Protein AF-A0AAD8WDL7-F1 (afdb_monomer_lite)

Foldseek 3Di:
DDWDWAWDDCVALVDTDTQTHDVVQLVCQLVLAAHDLSLLQVLSVVLVVQCVVLVVLQEAEDRQVLAEDCLLPPPVNVPCNLVSVLVRCVVNVSHQWYWYFYDFPLATWIWIQRWQVLETEIEWQAPDDCVRVVSVVVSVQVSLCVNVVVDPPHPTDNGYHYYYDPPQHHDDPPGSNRSVSSSVVSFCVSQVSSVVVDCERDGDDRDDEAEDEDAEQERHAEYEEEGAEDEHEYEYEHNADYHEYEYEYASPYDYEYEEYAYNYYEDYEYEDDQDEFDYYYERADDDYFYTYYHHPDDYDGWDDHDVDYTDD

Radius of gyration: 21.24 Å; chains: 1; bounding box: 39×66×58 Å

Organism: Lolium multiflorum (NCBI:txid4521)

Sequence (312 aa):
METIMVRVKEEHYFQEYSVSVDFSELFQLYNLRALDKSIVSCYCLLKMLECKRDEIKDIGFIDPDTMHVKTIEEPLYNRDTPETLLRFLKRQRDKKTILWPYNFQFHFILIVIKMYEGEVEVFDSLTKEPIQYKSCFLMLKSVWKTFIKEDQSHDWKPKLIWRANKKCAKQPPGTNLCGYYVCEYIHRIVSERANNERNREVVSVFVVGDMVMLVTGVTGGVMLVFGDFIGDMVMLVTSVTGGVMVVVGNVVGDMVMLVTSVIGGVMVVFGDIVDDMVMLVNGVTGGVMVLFGDVVGDMVMLVTGMTGCVTS

pLDDT: mean 71.14, std 21.48, range [28.75, 98.56]

InterPro domains:
  IPR003653 Ulp1 protease family, C-terminal catalytic domain [PF02902] (93-196)
  IPR038765 Papain-like cysteine peptidase superfamily [SSF54001] (6-193)

Secondary structure (DSSP, 8-state):
--EEEEEEPHHHHSS-EEEEEEHHHHHHHHTT-PPPHHHHHHHHHHHHHHHHHTT--SEEE--TTTSSHHHHHSHHHHTTHHHHHHHHHHHTTT-SEEEEEEEETTEEEEEEEETTTTEEEEE-SS---TTTTHHHHHHHHHHHHHHHHH--SS---SSPEEEE-SSS--PPTT--THHHHHHHHHHHHHHHHHHHHSSS-------SSEEEEEEE--SS-EEEEE----SEEEEEEE--BS-EEEEE--TTB--B-B-BS-BS--------BSS----B---SBS---------SS--------SSS----

Structure (mmCIF, N/CA/C/O backbone):
data_AF-A0AAD8WDL7-F1
#
_entry.id   AF-A0AAD8WDL7-F1
#
loop_
_atom_site.group_PDB
_atom_site.id
_atom_site.type_symbol
_atom_site.label_atom_id
_atom_site.label_alt_id
_atom_site.label_comp_id
_atom_site.label_asym_id
_atom_site.label_entity_id
_atom_site.label_seq_id
_atom_site.pdbx_PDB_ins_code
_atom_site.Cartn_x
_atom_site.Cartn_y
_atom_site.Cartn_z
_atom_site.occupancy
_atom_site.B_iso_or_equiv
_atom_site.auth_seq_id
_atom_site.auth_comp_id
_atom_site.auth_asym_id
_atom_site.auth_atom_id
_atom_site.pdbx_PDB_model_num
ATOM 1 N N . MET A 1 1 ? -2.458 17.081 -22.306 1.00 53.19 1 MET A N 1
ATOM 2 C CA . MET A 1 1 ? -1.895 15.796 -21.849 1.00 53.19 1 MET A CA 1
ATOM 3 C C . MET A 1 1 ? -3.022 14.793 -21.875 1.00 53.19 1 MET A C 1
ATOM 5 O O . MET A 1 1 ? -4.153 15.190 -21.621 1.00 53.19 1 MET A O 1
ATOM 9 N N . GLU A 1 2 ? -2.726 13.560 -22.258 1.00 65.38 2 GLU A N 1
ATOM 10 C CA . GLU A 1 2 ? -3.696 12.465 -22.289 1.00 65.38 2 GLU A CA 1
ATOM 11 C C . GLU A 1 2 ? -3.617 11.717 -20.955 1.00 65.38 2 GLU A C 1
ATOM 13 O O . GLU A 1 2 ? -2.527 11.556 -20.395 1.00 65.38 2 GLU A O 1
ATOM 18 N N . THR A 1 3 ? -4.774 11.348 -20.405 1.00 61.41 3 THR A N 1
ATOM 19 C CA . THR A 1 3 ? -4.896 10.751 -19.070 1.00 61.41 3 THR A CA 1
ATOM 20 C C . THR A 1 3 ? -5.980 9.672 -19.073 1.00 61.41 3 THR A C 1
ATOM 22 O O . THR A 1 3 ? -6.968 9.770 -19.805 1.00 61.41 3 THR A O 1
ATOM 25 N N . ILE A 1 4 ? -5.801 8.630 -18.261 1.00 60.75 4 ILE A N 1
ATOM 26 C CA . ILE A 1 4 ? -6.836 7.635 -17.961 1.00 60.75 4 ILE A CA 1
ATOM 27 C C . ILE A 1 4 ? -7.490 8.024 -16.634 1.00 60.75 4 ILE A C 1
ATOM 29 O O . ILE A 1 4 ? -6.806 8.208 -15.629 1.00 60.75 4 ILE A O 1
ATOM 33 N N . MET A 1 5 ? -8.820 8.127 -16.616 1.00 64.06 5 MET A N 1
ATOM 34 C CA . MET A 1 5 ? -9.584 8.442 -15.406 1.00 64.06 5 MET A CA 1
ATOM 35 C C . MET A 1 5 ? -10.104 7.158 -14.752 1.00 64.06 5 MET A C 1
ATOM 37 O O . MET A 1 5 ? -11.142 6.622 -15.145 1.00 64.06 5 MET A O 1
ATOM 41 N N . VAL A 1 6 ? -9.403 6.666 -13.730 1.00 63.75 6 VAL A N 1
ATOM 42 C CA . VAL A 1 6 ? -9.792 5.446 -13.005 1.00 63.75 6 VAL A CA 1
ATOM 43 C C . VAL A 1 6 ? -10.826 5.801 -11.936 1.00 63.75 6 VAL A C 1
ATOM 45 O O . VAL A 1 6 ? -10.497 6.396 -10.907 1.00 63.75 6 VAL A O 1
ATOM 48 N N . ARG A 1 7 ? -12.103 5.465 -12.177 1.00 68.94 7 ARG A N 1
ATOM 49 C CA . ARG A 1 7 ? -13.203 5.814 -11.261 1.00 68.94 7 ARG A CA 1
ATOM 50 C C . ARG A 1 7 ? -13.147 5.015 -9.961 1.00 68.94 7 ARG A C 1
ATOM 52 O O . ARG A 1 7 ? -13.255 3.789 -9.954 1.00 68.94 7 ARG A O 1
ATOM 59 N N . VAL A 1 8 ? -13.116 5.739 -8.847 1.00 77.06 8 VAL A N 1
ATOM 60 C CA . VAL A 1 8 ? -13.254 5.190 -7.499 1.00 77.06 8 VAL A CA 1
ATOM 61 C C . VAL A 1 8 ? -14.713 5.275 -7.053 1.00 77.06 8 VAL A C 1
ATOM 63 O O . VAL A 1 8 ? -15.362 6.310 -7.202 1.00 77.06 8 VAL A O 1
ATOM 66 N N . LYS A 1 9 ? -15.219 4.177 -6.486 1.00 75.25 9 LYS A N 1
ATOM 67 C CA . LYS A 1 9 ? -16.561 4.065 -5.900 1.00 75.25 9 LYS A CA 1
ATOM 68 C C . LYS A 1 9 ? -16.511 4.189 -4.373 1.00 75.25 9 LYS A C 1
ATOM 70 O O . LYS A 1 9 ? -15.493 3.850 -3.764 1.00 75.25 9 LYS A O 1
ATOM 75 N N . GLU A 1 10 ? -17.648 4.506 -3.745 1.00 83.75 10 GLU A N 1
ATOM 76 C CA . GLU A 1 10 ? -17.764 4.528 -2.274 1.00 83.75 10 GLU A CA 1
ATOM 77 C C . GLU A 1 10 ? -17.396 3.168 -1.638 1.00 83.75 10 GLU A C 1
ATOM 79 O O . GLU A 1 10 ? -16.814 3.141 -0.557 1.00 83.75 10 GLU A O 1
ATOM 84 N N . GLU A 1 11 ? -17.634 2.039 -2.322 1.00 81.19 11 GLU A N 1
ATOM 85 C CA . GLU A 1 11 ? -17.274 0.698 -1.818 1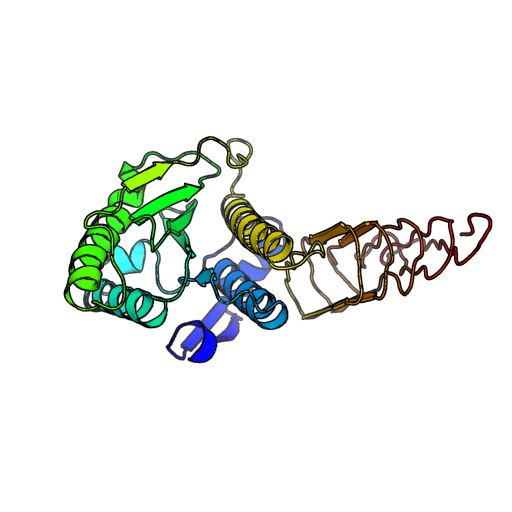.00 81.19 11 GLU A CA 1
ATOM 86 C C . GLU A 1 11 ? -15.758 0.446 -1.657 1.00 81.19 11 GLU A C 1
ATOM 88 O O . GLU A 1 11 ? -15.380 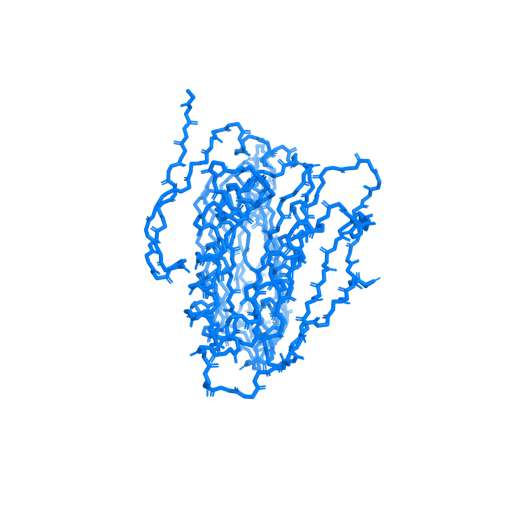-0.525 -1.006 1.00 81.19 11 GLU A O 1
ATOM 93 N N . HIS A 1 12 ? -14.896 1.300 -2.223 1.00 81.00 12 HIS A N 1
ATOM 94 C CA . HIS A 1 12 ? -13.437 1.175 -2.135 1.00 81.00 12 HIS A CA 1
ATOM 95 C C . HIS A 1 12 ? -12.860 2.046 -1.007 1.00 81.00 12 HIS A C 1
ATOM 97 O O . HIS A 1 12 ? -12.266 1.538 -0.059 1.00 81.00 12 HIS A O 1
ATOM 103 N N . TYR A 1 13 ? -13.072 3.365 -1.087 1.00 87.44 13 TYR A N 1
ATOM 104 C CA . TYR A 1 13 ? -12.473 4.354 -0.179 1.00 87.44 13 TYR A CA 1
ATOM 105 C C . TYR A 1 13 ? -13.513 5.232 0.550 1.00 87.44 13 TYR A C 1
ATOM 107 O O . TYR A 1 13 ? -13.176 6.291 1.068 1.00 87.44 13 TYR A O 1
ATOM 115 N N . PHE A 1 14 ? -14.783 4.818 0.627 1.00 89.75 14 PHE A N 1
ATOM 116 C CA . PHE A 1 14 ? -15.864 5.540 1.333 1.00 89.75 14 PHE A CA 1
ATOM 117 C C . PHE A 1 14 ? -16.135 6.967 0.812 1.00 89.75 14 PHE A C 1
ATOM 119 O O . PHE A 1 14 ? -16.711 7.798 1.518 1.00 89.75 14 PHE A O 1
ATOM 126 N N . GLN A 1 15 ? -15.722 7.227 -0.430 1.00 86.81 15 GLN A N 1
ATOM 127 C CA . GLN A 1 15 ? -15.918 8.453 -1.201 1.00 86.81 15 GLN A CA 1
ATOM 128 C C . GLN A 1 15 ? -15.867 8.110 -2.703 1.00 86.81 15 GLN A C 1
ATOM 130 O O . GLN A 1 15 ? -15.158 7.180 -3.090 1.00 86.81 15 GLN A O 1
ATOM 135 N N . GLU A 1 16 ? -16.595 8.844 -3.550 1.00 86.56 16 GLU A N 1
ATOM 136 C CA . GLU A 1 16 ? -16.470 8.736 -5.013 1.00 86.56 16 GLU A CA 1
ATOM 137 C C . GLU A 1 16 ? -15.588 9.849 -5.580 1.00 86.56 16 GLU A C 1
ATOM 139 O O . GLU A 1 16 ? -15.723 11.012 -5.205 1.00 86.56 16 GLU A O 1
ATOM 144 N N . TYR A 1 17 ? -14.691 9.478 -6.493 1.00 86.06 17 TYR A N 1
ATOM 145 C CA . TYR A 1 17 ? -13.804 10.376 -7.238 1.00 86.06 17 TYR A CA 1
ATOM 146 C C . TYR A 1 17 ? -13.243 9.627 -8.455 1.00 86.06 17 TYR A C 1
ATOM 148 O O . TYR A 1 17 ? -13.747 8.571 -8.849 1.00 86.06 17 TYR A O 1
ATOM 156 N N . SER A 1 18 ? -12.214 10.159 -9.104 1.00 78.00 18 SER A N 1
ATOM 157 C CA . SER A 1 18 ? -11.440 9.420 -10.102 1.00 78.00 18 SER A CA 1
ATOM 158 C C . SER A 1 18 ? -9.975 9.807 -9.991 1.00 78.00 18 SER A C 1
ATOM 160 O O . SER A 1 18 ? -9.667 10.993 -9.899 1.00 78.00 18 SER A O 1
ATOM 162 N N . VAL A 1 19 ? -9.094 8.811 -10.000 1.00 76.06 19 VAL A N 1
ATOM 163 C CA . VAL A 1 19 ? -7.644 9.018 -10.076 1.00 76.06 19 VAL A CA 1
ATOM 164 C C . VAL A 1 19 ? -7.315 9.399 -11.520 1.00 76.06 19 VAL A C 1
ATOM 166 O O . VAL A 1 19 ? -7.727 8.689 -12.440 1.00 76.06 19 VAL A O 1
ATOM 169 N N . SER A 1 20 ? -6.606 10.514 -11.728 1.00 79.25 20 SER A N 1
ATOM 170 C CA . SER A 1 20 ? -6.016 10.833 -13.036 1.00 79.25 20 SER A CA 1
ATOM 171 C C . SER A 1 20 ? -4.686 10.107 -13.148 1.00 79.25 20 SER A C 1
ATOM 173 O O . SER A 1 20 ? -3.773 10.362 -12.363 1.00 79.25 20 SER A O 1
ATOM 175 N N . VAL A 1 21 ? -4.588 9.200 -14.114 1.00 75.50 21 VAL A N 1
ATOM 176 C CA . VAL A 1 21 ? -3.343 8.530 -14.476 1.00 75.50 21 VAL A CA 1
ATOM 177 C C . VAL A 1 21 ? -2.856 9.137 -15.785 1.00 75.50 21 VAL A C 1
ATOM 179 O O . VAL A 1 21 ? -3.359 8.811 -16.862 1.00 75.50 21 VAL A O 1
ATOM 182 N N . ASP A 1 22 ? -1.903 10.057 -15.705 1.00 73.81 22 ASP A N 1
ATOM 183 C CA . ASP A 1 22 ? -1.356 10.714 -16.889 1.00 73.81 22 ASP A CA 1
ATOM 184 C C . ASP A 1 22 ? -0.519 9.711 -17.705 1.00 73.81 22 ASP A C 1
ATOM 186 O O . ASP A 1 22 ? 0.190 8.869 -17.146 1.00 73.81 22 ASP A O 1
ATOM 190 N N . PHE A 1 23 ? -0.567 9.787 -19.041 1.00 68.50 23 PHE A N 1
ATOM 191 C CA . PHE A 1 23 ? 0.127 8.820 -19.913 1.00 68.50 23 PHE A CA 1
ATOM 192 C C . PHE A 1 23 ? 1.658 8.818 -19.709 1.00 68.50 23 PHE A C 1
ATOM 194 O O . PHE A 1 23 ? 2.322 7.822 -19.992 1.00 68.50 23 PHE A O 1
ATOM 201 N N . SER A 1 24 ? 2.231 9.898 -19.163 1.00 73.94 24 SER A N 1
ATOM 202 C CA . SER A 1 24 ? 3.639 9.954 -18.746 1.00 73.94 24 SER A CA 1
ATOM 203 C C . SER A 1 24 ? 3.966 9.022 -17.576 1.00 73.94 24 SER A C 1
ATOM 205 O O . SER A 1 24 ? 5.095 8.539 -17.489 1.00 73.94 24 SER A O 1
ATOM 207 N N . GLU A 1 25 ? 3.002 8.728 -16.702 1.00 73.56 25 GLU A N 1
ATOM 208 C CA . GLU A 1 25 ? 3.207 7.863 -15.538 1.00 73.56 25 GLU A CA 1
ATOM 209 C C . GLU A 1 25 ? 3.049 6.390 -15.928 1.00 73.56 25 GLU A C 1
ATOM 211 O O . GLU A 1 25 ? 3.819 5.554 -15.461 1.00 73.56 25 GLU A O 1
ATOM 216 N N . LEU A 1 26 ? 2.154 6.090 -16.881 1.00 57.62 26 LEU A N 1
ATOM 217 C CA . LEU A 1 26 ? 2.093 4.788 -17.563 1.00 57.62 26 LEU A CA 1
ATOM 218 C C . LEU A 1 26 ? 3.388 4.504 -18.338 1.00 57.62 26 LEU A C 1
ATOM 220 O O . LEU A 1 26 ? 3.950 3.417 -18.229 1.00 57.62 26 LEU A O 1
ATOM 224 N N . PHE A 1 27 ? 3.918 5.495 -19.063 1.00 60.19 27 PHE A N 1
ATOM 225 C CA . PHE A 1 27 ? 5.204 5.362 -19.750 1.00 60.19 27 PHE A CA 1
ATOM 226 C C . PHE A 1 27 ? 6.375 5.167 -18.770 1.00 60.19 27 PHE A C 1
ATOM 228 O O . PHE A 1 27 ? 7.275 4.371 -19.038 1.00 60.19 27 PHE A O 1
ATOM 235 N N . GLN A 1 28 ? 6.383 5.866 -17.629 1.00 63.72 28 GLN A N 1
ATOM 236 C CA . GLN A 1 28 ? 7.399 5.669 -16.589 1.00 63.72 28 GLN A CA 1
ATOM 237 C C . GLN A 1 28 ? 7.341 4.264 -15.984 1.00 63.72 28 GLN A C 1
ATOM 239 O O . GLN A 1 28 ? 8.385 3.623 -15.882 1.00 63.72 28 GLN A O 1
ATOM 244 N N . LEU A 1 29 ? 6.142 3.794 -15.642 1.00 62.66 29 LEU A N 1
ATOM 245 C CA . LEU A 1 29 ? 5.860 2.443 -15.161 1.00 62.66 29 LEU A CA 1
ATOM 246 C C . LEU A 1 29 ? 6.362 1.377 -16.146 1.00 62.66 29 LEU A C 1
ATOM 248 O O . LEU A 1 29 ? 7.214 0.582 -15.774 1.00 62.66 29 LEU A O 1
ATOM 252 N N . TYR A 1 30 ? 5.967 1.454 -17.419 1.00 47.81 30 TYR A N 1
ATOM 253 C CA . TYR A 1 30 ? 6.449 0.553 -18.477 1.00 47.81 30 TYR A CA 1
ATOM 254 C C . TYR A 1 30 ? 7.982 0.548 -18.646 1.00 47.81 30 TYR A C 1
ATOM 256 O O . TYR A 1 30 ? 8.583 -0.461 -18.993 1.00 47.81 30 TYR A O 1
ATOM 264 N N . ASN A 1 31 ? 8.648 1.672 -18.368 1.00 57.34 31 ASN A N 1
ATOM 265 C CA . ASN A 1 31 ? 10.110 1.779 -18.411 1.00 57.34 31 ASN A CA 1
ATOM 266 C C . ASN A 1 31 ? 10.792 1.402 -17.070 1.00 57.34 31 ASN A C 1
ATOM 268 O O . ASN A 1 31 ? 11.944 1.797 -16.853 1.00 57.34 31 ASN A O 1
ATOM 272 N N . LEU A 1 32 ? 10.095 0.725 -16.145 1.00 62.94 32 LEU A N 1
ATOM 273 C CA . LEU A 1 32 ? 10.553 0.384 -14.786 1.00 62.94 32 LEU A CA 1
ATOM 274 C C . LEU A 1 32 ? 11.096 1.582 -13.972 1.00 62.94 32 LEU A C 1
ATOM 276 O O . LEU A 1 32 ? 11.990 1.461 -13.125 1.00 62.94 32 LEU A O 1
ATOM 280 N N . ARG A 1 33 ? 10.561 2.784 -14.225 1.00 73.00 33 ARG A N 1
ATOM 281 C CA . ARG A 1 33 ? 10.960 4.032 -13.547 1.00 73.00 33 ARG A CA 1
ATOM 282 C C . ARG A 1 33 ? 10.162 4.240 -12.261 1.00 73.00 33 ARG A C 1
ATOM 284 O O . ARG A 1 33 ? 9.418 3.369 -11.824 1.00 73.00 33 ARG A O 1
ATOM 291 N N . ALA A 1 34 ? 10.362 5.386 -11.610 1.00 77.25 34 ALA A N 1
ATOM 292 C CA . ALA A 1 34 ? 9.630 5.737 -10.398 1.00 77.25 34 ALA A CA 1
ATOM 293 C C . ALA A 1 34 ? 8.111 5.685 -10.644 1.00 77.25 34 ALA A C 1
ATOM 295 O O . ALA A 1 34 ? 7.628 6.238 -11.628 1.00 77.25 34 ALA A O 1
ATOM 296 N N . LEU A 1 35 ? 7.371 5.044 -9.738 1.00 82.62 35 LEU A N 1
ATOM 297 C CA . LEU A 1 35 ? 5.910 5.067 -9.767 1.00 82.62 35 LEU A CA 1
ATOM 298 C C . LEU A 1 35 ? 5.397 6.398 -9.216 1.00 82.62 35 LEU A C 1
ATOM 300 O O . LEU A 1 35 ? 5.897 6.868 -8.193 1.00 82.62 35 LEU A O 1
ATOM 304 N N . ASP A 1 36 ? 4.354 6.956 -9.826 1.00 88.06 36 ASP A N 1
ATOM 305 C CA . ASP A 1 36 ? 3.537 7.989 -9.189 1.00 88.06 36 ASP A CA 1
ATOM 306 C C . ASP A 1 36 ? 2.487 7.364 -8.250 1.00 88.06 36 ASP A C 1
ATOM 308 O O . ASP A 1 36 ? 2.096 6.199 -8.367 1.00 88.06 36 ASP A O 1
ATOM 312 N N . LYS A 1 37 ? 1.996 8.173 -7.308 1.00 93.56 37 LYS A N 1
ATOM 313 C CA . LYS A 1 37 ? 0.894 7.842 -6.388 1.00 93.56 37 LYS A CA 1
ATOM 314 C C . LYS A 1 37 ? -0.380 7.373 -7.112 1.00 93.56 37 LYS A C 1
ATOM 316 O O . LYS A 1 37 ? -1.078 6.536 -6.555 1.00 93.56 37 LYS A O 1
ATOM 321 N N . SER A 1 38 ? -0.649 7.842 -8.335 1.00 84.69 38 SER A N 1
ATOM 322 C CA . SER A 1 38 ? -1.790 7.416 -9.155 1.00 84.69 38 SER A CA 1
ATOM 323 C C . SER A 1 38 ? -1.697 5.926 -9.505 1.00 84.69 38 SER A C 1
ATOM 325 O O . SER A 1 38 ? -2.637 5.177 -9.253 1.00 84.69 38 SER A O 1
ATOM 327 N N . ILE A 1 39 ? -0.523 5.459 -9.942 1.00 82.44 39 ILE A N 1
ATOM 328 C CA . ILE A 1 39 ? -0.244 4.037 -10.193 1.00 82.44 39 ILE A CA 1
ATOM 329 C C . ILE A 1 39 ? -0.365 3.210 -8.906 1.00 82.44 39 ILE A C 1
ATOM 331 O O . ILE A 1 39 ? -1.031 2.175 -8.889 1.00 82.44 39 ILE A O 1
ATOM 335 N N . VAL A 1 40 ? 0.230 3.675 -7.801 1.00 86.25 40 VAL A N 1
ATOM 336 C CA . VAL A 1 40 ? 0.159 2.960 -6.510 1.00 86.25 40 VAL A CA 1
ATOM 337 C C . VAL A 1 40 ? -1.280 2.936 -5.960 1.00 86.25 40 VAL A C 1
ATOM 339 O O . VAL A 1 40 ? -1.674 1.967 -5.309 1.00 86.25 40 VAL A O 1
ATOM 342 N N . SER A 1 41 ? -2.100 3.947 -6.268 1.00 86.75 41 SER A N 1
ATOM 343 C CA . SER A 1 41 ? -3.537 3.976 -5.967 1.00 86.75 41 SER A CA 1
ATOM 344 C C . SER A 1 41 ? -4.303 2.922 -6.768 1.00 86.75 41 SER A C 1
ATOM 346 O O . SER A 1 41 ? -5.025 2.111 -6.180 1.00 86.75 41 SER A O 1
ATOM 348 N N . CYS A 1 42 ? -4.080 2.851 -8.086 1.00 78.50 42 CYS A N 1
ATOM 349 C CA . CYS A 1 42 ? -4.648 1.815 -8.953 1.00 78.50 42 CYS A CA 1
ATOM 350 C C . CYS A 1 42 ? -4.264 0.401 -8.490 1.00 78.50 42 CYS A C 1
ATOM 352 O O . CYS A 1 42 ? -5.119 -0.483 -8.431 1.00 78.50 42 CYS A O 1
ATOM 354 N N . TYR A 1 43 ? -3.018 0.200 -8.055 1.00 81.56 43 TYR A N 1
ATOM 355 C CA . TYR A 1 43 ? -2.587 -1.060 -7.451 1.00 81.56 43 TYR A CA 1
ATOM 356 C C . TYR A 1 43 ? -3.310 -1.372 -6.129 1.00 81.56 43 TYR A C 1
ATOM 358 O O . TYR A 1 43 ? -3.709 -2.511 -5.891 1.00 81.56 43 TYR A O 1
ATOM 366 N N . CYS A 1 44 ? -3.561 -0.378 -5.273 1.00 85.31 44 CYS A N 1
ATOM 367 C CA . CYS A 1 44 ? -4.361 -0.596 -4.063 1.00 85.31 44 CYS A CA 1
ATOM 368 C C . CYS A 1 44 ? -5.820 -0.954 -4.382 1.00 85.31 44 CYS A C 1
ATOM 370 O O . CYS A 1 44 ? -6.389 -1.812 -3.710 1.00 85.31 44 CYS A O 1
ATOM 372 N N . LEU A 1 45 ? -6.411 -0.367 -5.429 1.00 78.00 45 LEU A N 1
ATOM 373 C CA . LEU A 1 45 ? -7.741 -0.749 -5.920 1.00 78.00 45 LEU A CA 1
ATOM 374 C C . LEU A 1 45 ? -7.756 -2.206 -6.416 1.00 78.00 45 LEU A C 1
ATOM 376 O O . LEU A 1 45 ? -8.643 -2.966 -6.031 1.00 78.00 45 LEU A O 1
ATOM 380 N N . LEU A 1 46 ? -6.741 -2.633 -7.177 1.00 80.50 46 LEU A N 1
ATOM 381 C CA . LEU A 1 46 ? -6.546 -4.039 -7.557 1.00 80.50 46 LEU A CA 1
ATOM 382 C C . LEU A 1 46 ? -6.478 -4.952 -6.316 1.00 80.50 46 LEU A C 1
ATOM 384 O O . LEU A 1 46 ? -7.160 -5.976 -6.261 1.00 80.50 46 LEU A O 1
ATOM 388 N N . LYS A 1 47 ? -5.738 -4.555 -5.273 1.00 79.62 47 LYS A N 1
ATOM 389 C CA . LYS A 1 47 ? -5.648 -5.318 -4.015 1.00 79.62 47 LYS A CA 1
ATOM 390 C C . LYS A 1 47 ? -6.931 -5.344 -3.193 1.00 79.62 47 LYS A C 1
ATOM 392 O O . LYS A 1 47 ? -7.198 -6.353 -2.545 1.00 79.62 47 LYS A O 1
ATOM 397 N N . MET A 1 48 ? -7.774 -4.316 -3.259 1.00 81.00 48 MET A N 1
ATOM 398 C CA . MET A 1 48 ? -9.132 -4.402 -2.714 1.00 81.00 48 MET A CA 1
ATOM 399 C C . MET A 1 48 ? -9.977 -5.442 -3.452 1.00 81.00 48 MET A C 1
ATOM 401 O O . MET A 1 48 ? -10.735 -6.168 -2.809 1.00 81.00 48 MET A O 1
ATOM 405 N N . LEU A 1 49 ? -9.851 -5.531 -4.780 1.00 75.94 49 LEU A N 1
ATOM 406 C CA . LEU A 1 49 ? -10.572 -6.515 -5.588 1.00 75.94 49 LEU A CA 1
ATOM 407 C C . LEU A 1 49 ? -10.077 -7.945 -5.316 1.00 75.94 49 LEU A C 1
ATOM 409 O O . LEU A 1 49 ? -10.912 -8.836 -5.169 1.00 75.94 49 LEU A O 1
ATOM 413 N N . GLU A 1 50 ? -8.768 -8.157 -5.138 1.00 75.62 50 GLU A N 1
ATOM 414 C CA . GLU A 1 50 ? -8.214 -9.424 -4.625 1.00 75.62 50 GLU A CA 1
ATOM 415 C C . GLU A 1 50 ? -8.784 -9.766 -3.243 1.00 75.62 50 GLU A C 1
ATOM 417 O O . GLU A 1 50 ? -9.393 -10.820 -3.081 1.00 75.62 50 GLU A O 1
ATOM 422 N N . CYS A 1 51 ? -8.702 -8.861 -2.260 1.00 78.69 51 CYS A N 1
ATOM 423 C CA . CYS A 1 51 ? -9.272 -9.098 -0.928 1.00 78.69 51 CYS A CA 1
ATOM 424 C C . CYS A 1 51 ? -10.783 -9.396 -0.972 1.00 78.69 51 CYS A C 1
ATOM 426 O O . CYS A 1 51 ? -11.272 -10.221 -0.201 1.00 78.69 51 CYS A O 1
ATOM 428 N N . LYS A 1 52 ? -11.532 -8.768 -1.887 1.00 76.44 52 LYS A N 1
ATOM 429 C CA . LYS A 1 52 ? -12.971 -9.005 -2.089 1.00 76.44 52 LYS A CA 1
ATOM 430 C C . LYS A 1 52 ? -13.251 -10.367 -2.739 1.00 76.44 52 LYS A C 1
ATOM 432 O O . LYS A 1 52 ? -14.166 -11.053 -2.291 1.00 76.44 52 LYS A O 1
ATOM 437 N N . ARG A 1 53 ? -12.454 -10.773 -3.739 1.00 76.75 53 ARG A N 1
ATOM 438 C CA . ARG A 1 53 ? -12.460 -12.112 -4.370 1.00 76.75 53 ARG A CA 1
ATOM 439 C C . ARG A 1 53 ? -12.138 -13.207 -3.356 1.00 76.75 53 ARG A C 1
ATOM 441 O O . ARG A 1 53 ? -12.773 -14.257 -3.353 1.00 76.75 53 ARG A O 1
ATOM 448 N N . ASP A 1 54 ? -11.149 -12.955 -2.506 1.00 75.31 54 ASP A N 1
ATOM 449 C CA . ASP A 1 54 ? -10.581 -13.944 -1.594 1.00 75.31 54 ASP A CA 1
ATOM 450 C C . ASP A 1 54 ? -11.216 -13.953 -0.196 1.00 75.31 54 ASP A C 1
ATOM 452 O O . ASP A 1 54 ? -10.801 -14.724 0.665 1.00 75.31 54 ASP A O 1
ATOM 456 N N . GLU A 1 55 ? -12.263 -13.146 -0.004 1.00 79.12 55 GLU A N 1
ATOM 457 C CA . GLU A 1 55 ? -13.013 -12.944 1.243 1.00 79.12 55 GLU A CA 1
ATOM 458 C C . GLU A 1 55 ? -12.203 -12.386 2.431 1.00 79.12 55 GLU A C 1
ATOM 460 O O . GLU A 1 55 ? -12.699 -12.386 3.562 1.00 79.12 55 GLU A O 1
ATOM 465 N N . ILE A 1 56 ? -11.015 -11.830 2.168 1.00 87.06 56 ILE A N 1
ATOM 466 C CA . ILE A 1 56 ? -10.086 -11.236 3.142 1.00 87.06 56 ILE A CA 1
ATOM 467 C C . ILE A 1 56 ? -10.683 -9.933 3.690 1.00 87.06 56 ILE A C 1
ATOM 469 O O . ILE A 1 56 ? -10.424 -8.819 3.226 1.00 87.06 56 ILE A O 1
ATOM 473 N N . LYS A 1 57 ? -11.546 -10.076 4.694 1.00 90.50 57 LYS A N 1
ATOM 474 C CA . LYS A 1 57 ? -12.326 -8.967 5.257 1.00 90.50 57 LYS A CA 1
ATOM 475 C C . LYS A 1 57 ? -11.558 -8.168 6.308 1.00 90.50 57 LYS A C 1
ATOM 477 O O . LYS A 1 57 ? -11.990 -7.058 6.610 1.00 90.50 57 LYS A O 1
ATOM 482 N N . ASP A 1 58 ? -10.422 -8.658 6.809 1.00 94.38 58 ASP A N 1
ATOM 483 C CA . ASP A 1 58 ? -9.661 -8.039 7.904 1.00 94.38 58 ASP A CA 1
ATOM 484 C C . ASP A 1 58 ? -8.569 -7.034 7.479 1.00 94.38 58 ASP A C 1
ATOM 486 O O . ASP A 1 58 ? -8.053 -6.322 8.345 1.00 94.38 58 ASP A O 1
ATOM 490 N N . ILE A 1 59 ? -8.264 -6.921 6.180 1.00 96.69 59 ILE A N 1
ATOM 491 C CA . ILE A 1 59 ? -7.357 -5.903 5.621 1.00 96.69 59 ILE A CA 1
ATOM 492 C C . ILE A 1 59 ? -8.151 -4.692 5.116 1.00 96.69 59 ILE A C 1
ATOM 494 O O . ILE A 1 59 ? -9.144 -4.836 4.398 1.00 96.69 59 ILE A O 1
ATOM 498 N N . GLY A 1 60 ? -7.713 -3.494 5.493 1.00 97.25 60 GLY A N 1
ATOM 499 C CA . GLY A 1 60 ? -8.140 -2.204 4.950 1.00 97.25 60 GLY A CA 1
ATOM 500 C C . GLY A 1 60 ? -7.002 -1.467 4.242 1.00 97.25 60 GLY A C 1
ATOM 501 O O . GLY A 1 60 ? -5.840 -1.862 4.342 1.00 97.25 60 GLY A O 1
ATOM 502 N N . PHE A 1 61 ? -7.324 -0.370 3.559 1.00 97.62 61 PHE A N 1
ATOM 503 C CA . PHE A 1 61 ? -6.365 0.430 2.789 1.00 97.62 61 PHE A CA 1
ATOM 504 C C . PHE A 1 61 ? -6.606 1.935 2.971 1.00 97.62 61 PHE A C 1
ATOM 506 O O . PHE A 1 61 ? -7.720 2.367 3.275 1.00 97.62 61 PHE A O 1
ATOM 513 N N . ILE A 1 62 ? -5.567 2.738 2.754 1.00 96.56 62 ILE A N 1
ATOM 514 C CA . ILE A 1 62 ? -5.642 4.196 2.603 1.00 96.56 62 ILE A CA 1
ATOM 515 C C . ILE A 1 62 ? -4.954 4.565 1.287 1.00 96.56 62 ILE A C 1
ATOM 517 O O . ILE A 1 62 ? -3.865 4.078 0.994 1.00 96.56 62 ILE A O 1
ATOM 521 N N . ASP A 1 63 ? -5.607 5.416 0.503 1.00 94.62 63 ASP A N 1
ATOM 522 C CA . ASP A 1 63 ? -5.187 5.798 -0.843 1.00 94.62 63 ASP A CA 1
ATOM 523 C C . ASP A 1 63 ? -3.973 6.756 -0.850 1.00 94.62 63 ASP A C 1
ATOM 525 O O . ASP A 1 63 ? -4.071 7.844 -0.278 1.00 94.62 63 ASP A O 1
ATOM 529 N N . PRO A 1 64 ? -2.859 6.437 -1.540 1.00 94.69 64 PRO A N 1
ATOM 530 C CA . PRO A 1 64 ? -1.735 7.362 -1.696 1.00 94.69 64 PRO A CA 1
ATOM 531 C C . PRO A 1 64 ? -2.059 8.626 -2.509 1.00 94.69 64 PRO A C 1
ATOM 533 O O . PRO A 1 64 ? -1.406 9.647 -2.292 1.00 94.69 64 PRO A O 1
ATOM 536 N N . ASP A 1 65 ? -3.023 8.606 -3.437 1.00 90.06 65 ASP A N 1
ATOM 537 C CA . ASP A 1 65 ? -3.334 9.789 -4.256 1.00 90.06 65 ASP A CA 1
ATOM 538 C C . ASP A 1 65 ? -3.998 10.889 -3.413 1.00 90.06 65 ASP A C 1
ATOM 540 O O . ASP A 1 65 ? -3.583 12.046 -3.458 1.00 90.06 65 ASP A O 1
ATOM 544 N N . THR A 1 66 ? -4.917 10.524 -2.514 1.00 90.06 66 THR A N 1
ATOM 545 C CA . THR A 1 66 ? -5.543 11.464 -1.566 1.00 90.06 66 THR A CA 1
ATOM 546 C C . THR A 1 66 ? -4.780 11.660 -0.242 1.00 90.06 66 THR A C 1
ATOM 548 O O . THR A 1 66 ? -4.901 12.725 0.369 1.00 90.06 66 THR A O 1
ATOM 551 N N . MET A 1 67 ? -3.959 10.704 0.214 1.00 92.12 67 MET A N 1
ATOM 552 C CA . MET A 1 67 ? -3.263 10.755 1.517 1.00 92.12 67 MET A CA 1
ATOM 553 C C . MET A 1 67 ? -1.735 10.615 1.388 1.00 92.12 67 MET A C 1
ATOM 555 O O . MET A 1 67 ? -1.149 9.576 1.704 1.00 92.12 67 MET A O 1
ATOM 559 N N . HIS A 1 68 ? -1.069 11.700 0.985 1.00 92.88 68 HIS A N 1
ATOM 560 C CA . HIS A 1 68 ? 0.392 11.801 0.845 1.00 92.88 68 HIS A CA 1
ATOM 561 C C . HIS A 1 68 ? 0.925 13.129 1.412 1.00 92.88 68 HIS A C 1
ATOM 563 O O . HIS A 1 68 ? 0.153 13.980 1.847 1.00 92.88 68 HIS A O 1
ATOM 569 N N . VAL A 1 69 ? 2.250 13.338 1.420 1.00 93.25 69 VAL A N 1
ATOM 570 C CA . VAL A 1 69 ? 2.881 14.460 2.149 1.00 93.25 69 VAL A CA 1
ATOM 571 C C . VAL A 1 69 ? 2.278 15.838 1.860 1.00 93.25 69 VAL A C 1
ATOM 573 O O . VAL A 1 69 ? 2.128 16.628 2.786 1.00 93.25 69 VAL A O 1
ATOM 576 N N . LYS A 1 70 ? 1.859 16.119 0.619 1.00 89.50 70 LYS A N 1
ATOM 577 C CA . LYS A 1 70 ? 1.269 17.414 0.250 1.00 89.50 70 LYS A CA 1
ATOM 578 C C . LYS A 1 70 ? -0.076 17.653 0.927 1.00 89.50 70 LYS A C 1
ATOM 580 O O . LYS A 1 70 ? -0.275 18.723 1.491 1.00 89.50 70 LYS A O 1
ATOM 585 N N . THR A 1 71 ? -0.968 16.659 0.949 1.00 89.00 71 THR A N 1
ATOM 586 C CA . THR A 1 71 ? -2.270 16.804 1.621 1.00 89.00 71 THR A CA 1
ATOM 587 C C . THR A 1 71 ? -2.127 16.914 3.143 1.00 89.00 71 THR A C 1
ATOM 589 O O . THR A 1 71 ? -2.979 17.511 3.797 1.00 89.00 71 THR A O 1
ATOM 592 N N . ILE A 1 72 ? -1.004 16.452 3.711 1.00 89.44 72 ILE A N 1
ATOM 593 C CA . ILE A 1 72 ? -0.669 16.624 5.134 1.00 89.44 72 ILE A CA 1
ATOM 594 C C . ILE A 1 72 ? 0.042 17.958 5.430 1.00 89.44 72 ILE A C 1
ATOM 596 O O . ILE A 1 72 ? -0.210 18.545 6.480 1.00 89.44 72 ILE A O 1
ATOM 600 N N . GLU A 1 73 ? 0.940 18.449 4.575 1.00 88.00 73 GLU A N 1
ATOM 601 C CA . GLU A 1 73 ? 1.817 19.592 4.896 1.00 88.00 73 GLU A CA 1
ATOM 602 C C . GLU A 1 73 ? 1.371 20.929 4.283 1.00 88.00 73 GLU A C 1
ATOM 604 O O . GLU A 1 73 ? 1.626 21.977 4.877 1.00 88.00 73 GLU A O 1
ATOM 609 N N . GLU A 1 74 ? 0.671 20.930 3.146 1.00 85.69 74 GLU A N 1
ATOM 610 C CA . GLU A 1 74 ? 0.218 22.160 2.488 1.00 85.69 74 GLU A CA 1
ATOM 611 C C . GLU A 1 74 ? -1.108 22.664 3.110 1.00 85.69 74 GLU A C 1
ATOM 613 O O . GLU A 1 74 ? -2.125 21.963 3.044 1.00 85.69 74 GLU A O 1
ATOM 618 N N . PRO A 1 75 ? -1.171 23.890 3.680 1.00 77.06 75 PRO A N 1
ATOM 619 C CA . PRO A 1 75 ? -2.355 24.371 4.409 1.00 77.06 75 PRO A CA 1
ATOM 620 C C . PRO A 1 75 ? -3.655 24.444 3.594 1.00 77.06 75 PRO A C 1
ATOM 622 O O . PRO A 1 75 ? -4.736 24.436 4.178 1.00 77.06 75 PRO A O 1
ATOM 625 N N . LEU A 1 76 ? -3.555 24.508 2.261 1.00 75.06 76 LEU A N 1
ATOM 626 C CA . LEU A 1 76 ? -4.699 24.516 1.343 1.00 75.06 76 LEU A CA 1
ATOM 627 C C . LEU A 1 76 ? -5.455 23.177 1.326 1.00 75.06 76 LEU A C 1
ATOM 629 O O . LEU A 1 76 ? -6.669 23.178 1.146 1.00 75.06 76 LEU A O 1
ATOM 633 N N . TYR A 1 77 ? -4.755 22.060 1.551 1.00 69.88 77 TYR A N 1
ATOM 634 C CA . TYR A 1 77 ? -5.316 20.702 1.533 1.00 69.88 77 TYR A CA 1
ATOM 635 C C . TYR A 1 77 ? -5.425 20.087 2.940 1.00 69.88 77 TYR A C 1
ATOM 637 O O . TYR A 1 77 ? -6.297 19.255 3.196 1.00 69.88 77 TYR A O 1
ATOM 645 N N . ASN A 1 78 ? -4.581 20.521 3.885 1.00 72.06 78 ASN A N 1
ATOM 646 C CA . ASN A 1 78 ? -4.560 19.997 5.254 1.00 72.06 78 ASN A CA 1
ATOM 647 C C . ASN A 1 78 ? -5.917 20.129 5.967 1.00 72.06 78 ASN A C 1
ATOM 649 O O . ASN A 1 78 ? -6.294 19.205 6.681 1.00 72.06 78 ASN A O 1
ATOM 653 N N . ARG A 1 79 ? -6.664 21.225 5.753 1.00 72.38 79 ARG A N 1
ATOM 654 C CA . ARG A 1 79 ? -7.857 21.604 6.541 1.00 72.38 79 ARG A CA 1
ATOM 655 C C . ARG A 1 79 ? -8.802 20.441 6.871 1.00 72.38 79 ARG A C 1
ATOM 657 O O . ARG A 1 79 ? -9.176 20.286 8.030 1.00 72.38 79 ARG A O 1
ATOM 664 N N . ASP A 1 80 ? -9.159 19.641 5.869 1.00 81.25 80 ASP A N 1
ATOM 665 C CA . ASP A 1 80 ? -10.132 18.549 5.996 1.00 81.25 80 ASP A CA 1
ATOM 666 C C . ASP A 1 80 ? -9.465 17.155 6.001 1.00 81.25 80 ASP A C 1
ATOM 668 O O . ASP A 1 80 ? -10.133 16.130 6.166 1.00 81.25 80 ASP A O 1
ATOM 672 N N . THR A 1 81 ? -8.135 17.094 5.870 1.00 87.25 81 THR A N 1
ATOM 673 C CA . THR A 1 81 ? -7.353 15.851 5.766 1.00 87.25 81 THR A CA 1
ATOM 674 C C . THR A 1 81 ? -7.362 15.023 7.068 1.00 87.25 81 THR A C 1
ATOM 676 O O . THR A 1 81 ? -7.666 13.830 6.990 1.00 87.25 81 THR A O 1
ATOM 679 N N . PRO A 1 82 ? -7.140 15.583 8.280 1.00 91.38 82 PRO A N 1
ATOM 680 C CA . PRO A 1 82 ? -7.255 14.825 9.532 1.00 91.38 82 PRO A CA 1
ATOM 681 C C . PRO A 1 82 ? -8.662 14.271 9.801 1.00 91.38 82 PRO A C 1
ATOM 683 O O . PRO A 1 82 ? -8.794 13.152 10.291 1.00 91.38 82 PRO A O 1
ATOM 686 N N . GLU A 1 83 ? -9.711 15.026 9.462 1.00 91.38 83 GLU A N 1
ATOM 687 C CA . GLU A 1 83 ? -11.109 14.584 9.596 1.00 91.38 83 GLU A CA 1
ATOM 688 C C . GLU A 1 83 ? -11.439 13.481 8.579 1.00 91.38 83 GLU A C 1
ATOM 690 O O . GLU A 1 83 ? -12.112 12.500 8.896 1.00 91.38 83 GLU A O 1
ATOM 695 N N . THR A 1 84 ? -10.897 13.584 7.366 1.00 91.38 84 THR A N 1
ATOM 696 C CA . THR A 1 84 ? -11.027 12.539 6.347 1.00 91.38 84 THR A CA 1
ATOM 697 C C . THR A 1 84 ? -10.305 11.257 6.780 1.00 91.38 84 THR A C 1
ATOM 699 O O . THR A 1 84 ? -10.897 10.181 6.700 1.00 91.38 84 THR A O 1
ATOM 702 N N . LEU A 1 85 ? -9.097 11.338 7.358 1.00 94.50 85 LEU A N 1
ATOM 703 C CA . LEU A 1 85 ? -8.424 10.167 7.940 1.00 94.50 85 LEU A CA 1
ATOM 704 C C . LEU A 1 85 ? -9.191 9.587 9.145 1.00 94.50 85 LEU A C 1
ATOM 706 O O . LEU A 1 85 ? -9.293 8.367 9.276 1.00 94.50 85 LEU A O 1
ATOM 710 N N . LEU A 1 86 ? -9.786 10.426 10.001 1.00 95.81 86 LEU A N 1
ATOM 711 C CA . LEU A 1 86 ? -10.650 9.969 11.098 1.00 95.81 86 LEU A CA 1
ATOM 712 C C . LEU A 1 86 ? -11.863 9.189 10.570 1.00 95.81 86 LEU A C 1
ATOM 714 O O . LEU A 1 86 ? -12.204 8.131 11.105 1.00 95.81 86 LEU A O 1
ATOM 718 N N . ARG A 1 87 ? -12.488 9.677 9.493 1.00 94.06 87 ARG A N 1
ATOM 719 C CA . ARG A 1 87 ? -13.587 9.002 8.790 1.00 94.06 87 ARG A CA 1
ATOM 720 C C . ARG A 1 87 ? -13.142 7.666 8.190 1.00 94.06 87 ARG A C 1
ATOM 722 O O . ARG A 1 87 ? -13.863 6.683 8.353 1.00 94.06 87 ARG A O 1
ATOM 729 N N . PHE A 1 88 ? -11.955 7.606 7.579 1.00 94.38 88 PHE A N 1
ATOM 730 C CA . PHE A 1 88 ? -11.353 6.360 7.089 1.00 94.38 88 PHE A CA 1
ATOM 731 C C . PHE A 1 88 ? -11.166 5.328 8.208 1.00 94.38 88 PHE A C 1
ATOM 733 O O . PHE A 1 88 ? -11.597 4.188 8.042 1.00 94.38 88 PHE A O 1
ATOM 740 N N . LEU A 1 89 ? -10.585 5.709 9.354 1.00 96.12 89 LEU A N 1
ATOM 741 C CA . LEU A 1 89 ? -10.407 4.783 10.482 1.00 96.12 89 LEU A CA 1
ATOM 742 C C . LEU A 1 89 ? -11.750 4.315 11.061 1.00 96.12 89 LEU A C 1
ATOM 744 O O . LEU A 1 89 ? -11.909 3.130 11.326 1.00 96.12 89 LEU A O 1
ATOM 748 N N . LYS A 1 90 ? -12.748 5.203 11.192 1.00 96.06 90 LYS A N 1
ATOM 749 C CA . LYS A 1 90 ? -14.110 4.832 11.633 1.00 96.06 90 LYS A CA 1
ATOM 750 C C . LYS A 1 90 ? -14.786 3.837 10.682 1.00 96.06 90 LYS A C 1
ATOM 752 O O . LYS A 1 90 ? -15.371 2.863 11.145 1.00 96.06 90 LYS A O 1
ATOM 757 N N . ARG A 1 91 ? -14.696 4.058 9.364 1.00 95.56 91 ARG A N 1
ATOM 758 C CA . ARG A 1 91 ? -15.254 3.157 8.333 1.00 95.56 91 ARG A CA 1
ATOM 759 C C . ARG A 1 91 ? -14.496 1.823 8.224 1.00 95.56 91 ARG A C 1
ATOM 761 O O . ARG A 1 91 ? -15.067 0.855 7.737 1.00 95.56 91 ARG A O 1
ATOM 768 N N . GLN A 1 92 ? -13.245 1.764 8.688 1.00 95.50 92 GLN A N 1
ATOM 769 C CA . GLN A 1 92 ? -12.376 0.578 8.655 1.00 95.50 92 GLN A CA 1
ATOM 770 C C . GLN A 1 92 ? -12.027 0.036 10.051 1.00 95.50 92 GLN A C 1
ATOM 772 O O . GLN A 1 92 ? -11.049 -0.692 10.202 1.00 95.50 92 GLN A O 1
ATOM 777 N N . ARG A 1 93 ? -12.813 0.362 11.083 1.00 94.94 93 ARG A N 1
ATOM 778 C CA . ARG A 1 93 ? -12.525 -0.037 12.472 1.00 94.94 93 ARG A CA 1
ATOM 779 C C . ARG A 1 93 ? -12.469 -1.556 12.661 1.00 94.94 93 ARG A C 1
ATOM 781 O O . ARG A 1 93 ? -11.669 -2.039 13.443 1.00 94.94 93 ARG A O 1
ATOM 788 N N . ASP A 1 94 ? -13.276 -2.300 11.908 1.00 94.81 94 ASP A N 1
ATOM 789 C CA . ASP A 1 94 ? -13.402 -3.759 12.014 1.00 94.81 94 ASP A CA 1
ATOM 790 C C . ASP A 1 94 ? -12.283 -4.507 11.242 1.00 94.81 94 ASP A C 1
ATOM 792 O O . ASP A 1 94 ? -12.315 -5.729 11.082 1.00 94.81 94 ASP A O 1
ATOM 796 N N . LYS A 1 95 ? -11.278 -3.774 10.735 1.00 95.81 95 LYS A N 1
ATOM 797 C CA . LYS A 1 95 ? -10.072 -4.314 10.095 1.00 95.81 95 LYS A CA 1
ATOM 798 C C . LYS A 1 95 ? -9.001 -4.599 11.150 1.00 95.81 95 LYS A C 1
ATOM 800 O O . LYS A 1 95 ? -8.663 -3.728 11.946 1.00 95.81 95 LYS A O 1
ATOM 805 N N . LYS A 1 96 ? -8.376 -5.780 11.101 1.00 96.19 96 LYS A N 1
ATOM 806 C CA . LYS A 1 96 ? -7.189 -6.098 11.920 1.00 96.19 96 LYS A CA 1
ATOM 807 C C . LYS A 1 96 ? -5.974 -5.273 11.467 1.00 96.19 96 LYS A C 1
ATOM 809 O O . LYS A 1 96 ? -5.121 -4.920 12.280 1.00 96.19 96 LYS A O 1
ATOM 814 N N . THR A 1 97 ? -5.866 -4.958 10.174 1.00 97.38 97 THR A N 1
ATOM 815 C CA . THR A 1 97 ? -4.720 -4.224 9.612 1.00 97.38 97 THR A CA 1
ATOM 816 C C . THR A 1 97 ? -5.159 -3.250 8.522 1.00 97.38 97 THR A C 1
ATOM 818 O O . THR A 1 97 ? -5.934 -3.623 7.650 1.00 97.38 97 THR A O 1
ATOM 821 N N . ILE A 1 98 ? -4.644 -2.018 8.538 1.00 98.38 98 ILE A N 1
ATOM 822 C CA . ILE A 1 98 ? -4.833 -1.024 7.469 1.00 98.38 98 ILE A CA 1
ATOM 823 C C . ILE A 1 98 ? -3.482 -0.728 6.810 1.00 98.38 98 ILE A C 1
ATOM 825 O O . ILE A 1 98 ? -2.497 -0.443 7.495 1.00 98.38 98 ILE A O 1
ATOM 829 N N . LEU A 1 99 ? -3.444 -0.805 5.480 1.00 98.56 99 LEU A N 1
ATOM 830 C CA . LEU A 1 99 ? -2.265 -0.592 4.645 1.00 98.56 99 LEU A CA 1
ATOM 831 C C . LEU A 1 99 ? -2.302 0.806 4.020 1.00 98.56 99 LEU A C 1
ATOM 833 O O . LEU A 1 99 ? -3.208 1.123 3.253 1.00 98.56 99 LEU A O 1
ATOM 837 N N . TRP A 1 100 ? -1.317 1.643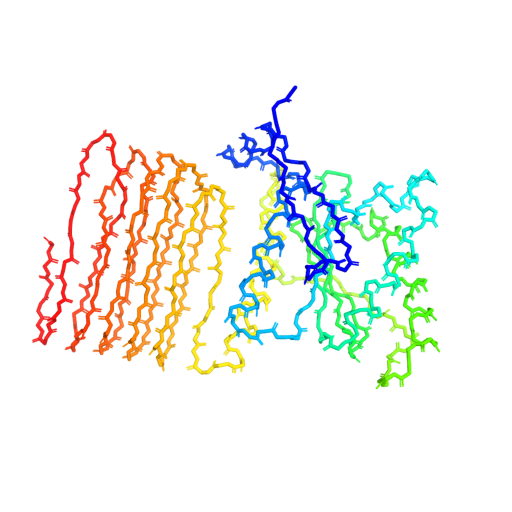 4.338 1.00 98.00 100 TRP A N 1
ATOM 838 C CA . TRP A 1 100 ? -1.216 3.009 3.824 1.00 98.00 100 TRP A CA 1
ATOM 839 C C . TRP A 1 100 ? 0.125 3.217 3.108 1.00 98.00 100 TRP A C 1
ATOM 841 O O . TRP A 1 100 ? 1.150 3.454 3.758 1.00 98.00 100 TRP A O 1
ATOM 851 N N . PRO A 1 101 ? 0.154 3.118 1.769 1.00 98.06 101 PRO A N 1
ATOM 852 C CA . PRO A 1 101 ? 1.275 3.581 0.964 1.00 98.06 101 PRO A CA 1
ATOM 853 C C . PRO A 1 101 ? 1.384 5.096 1.101 1.00 98.06 101 PRO A C 1
ATOM 855 O O . PRO A 1 101 ? 0.439 5.823 0.807 1.00 98.06 101 PRO A O 1
ATOM 858 N N . TYR A 1 102 ? 2.530 5.578 1.560 1.00 97.69 102 TYR A N 1
ATOM 859 C CA . TYR A 1 102 ? 2.734 6.988 1.852 1.00 97.69 102 TYR A CA 1
ATOM 860 C C . TYR A 1 102 ? 3.888 7.538 1.017 1.00 97.69 102 TYR A C 1
ATOM 862 O O . TYR A 1 102 ? 5.039 7.119 1.174 1.00 97.69 102 TYR A O 1
ATOM 870 N N . ASN A 1 103 ? 3.569 8.484 0.129 1.00 96.06 103 ASN A N 1
ATOM 871 C CA . ASN A 1 103 ? 4.558 9.216 -0.654 1.00 96.06 103 ASN A CA 1
ATOM 872 C C . ASN A 1 103 ? 5.029 10.472 0.094 1.00 96.06 103 ASN A C 1
ATOM 874 O O . ASN A 1 103 ? 4.214 11.296 0.522 1.00 96.06 103 ASN A O 1
ATOM 878 N N . PHE A 1 104 ? 6.346 10.645 0.194 1.00 94.31 104 PHE A N 1
ATOM 879 C CA . PHE A 1 104 ? 6.976 11.884 0.638 1.00 94.31 104 PHE A CA 1
ATOM 880 C C . PHE A 1 104 ? 8.306 12.107 -0.082 1.00 94.31 104 PHE A C 1
ATOM 882 O O . PHE A 1 104 ? 9.100 11.184 -0.219 1.00 94.31 104 PHE A O 1
ATOM 889 N N . GLN A 1 105 ? 8.579 13.343 -0.513 1.00 87.75 105 GLN A N 1
ATOM 890 C CA . GLN A 1 105 ? 9.889 13.756 -1.049 1.00 87.75 105 GLN A CA 1
ATOM 891 C C . GLN A 1 105 ? 10.454 12.803 -2.133 1.00 87.75 105 GLN A C 1
ATOM 893 O O . GLN A 1 105 ? 11.631 12.446 -2.104 1.00 87.75 105 GLN A O 1
ATOM 898 N N . PHE A 1 106 ? 9.599 12.383 -3.078 1.00 87.88 106 PHE A N 1
ATOM 899 C CA . PHE A 1 106 ? 9.907 11.416 -4.149 1.00 87.88 106 PHE A CA 1
ATOM 900 C C . PHE A 1 106 ? 10.295 10.000 -3.667 1.00 87.88 106 PHE A C 1
ATOM 902 O O . PHE A 1 106 ? 10.940 9.248 -4.392 1.00 87.88 106 PHE A O 1
ATOM 909 N N . HIS A 1 107 ? 9.881 9.617 -2.456 1.00 94.94 107 HIS A N 1
ATOM 910 C CA . HIS A 1 107 ? 10.062 8.284 -1.879 1.00 94.94 107 HIS A CA 1
ATOM 911 C C . HIS A 1 107 ? 8.730 7.695 -1.400 1.00 94.94 107 HIS A C 1
ATOM 913 O O . HIS A 1 107 ? 7.840 8.425 -0.961 1.00 94.94 107 HIS A O 1
ATOM 919 N N . PHE A 1 108 ? 8.612 6.369 -1.448 1.00 96.50 108 PHE A N 1
ATOM 920 C CA . PHE A 1 108 ? 7.469 5.609 -0.942 1.00 96.50 108 PHE A CA 1
ATOM 921 C C . PHE A 1 108 ? 7.863 4.740 0.254 1.00 96.50 108 PHE A C 1
ATOM 923 O O . PHE A 1 108 ? 8.882 4.049 0.229 1.00 96.50 108 PHE A O 1
ATOM 930 N N . ILE A 1 109 ? 7.002 4.727 1.273 1.00 97.62 109 ILE A N 1
ATOM 931 C CA . ILE A 1 109 ? 7.013 3.748 2.372 1.00 97.62 109 ILE A CA 1
ATOM 932 C C . ILE A 1 109 ? 5.626 3.123 2.525 1.00 97.62 109 ILE A C 1
ATOM 934 O O . ILE A 1 109 ? 4.627 3.735 2.149 1.00 97.62 109 ILE A O 1
ATOM 938 N N . LEU A 1 110 ? 5.554 1.925 3.106 1.00 98.50 110 LEU A N 1
ATOM 939 C CA . LEU A 1 110 ? 4.287 1.337 3.535 1.00 98.50 110 LEU A CA 1
ATOM 940 C C . LEU A 1 110 ? 4.143 1.518 5.045 1.00 98.50 110 LEU A C 1
ATOM 942 O O . LEU A 1 110 ? 4.974 1.042 5.821 1.00 98.50 110 LEU A O 1
ATOM 946 N N . ILE A 1 111 ? 3.073 2.190 5.453 1.00 98.31 111 ILE A N 1
ATOM 947 C CA . ILE A 1 111 ? 2.672 2.346 6.847 1.00 98.31 111 ILE A CA 1
ATOM 948 C C . ILE A 1 111 ? 1.594 1.295 7.130 1.00 98.31 111 ILE A C 1
ATOM 950 O O . ILE A 1 111 ? 0.489 1.358 6.593 1.00 98.31 111 ILE A O 1
ATOM 954 N N . VAL A 1 112 ? 1.925 0.307 7.962 1.00 98.31 112 VAL A N 1
ATOM 955 C CA . VAL A 1 112 ? 1.042 -0.807 8.333 1.00 98.31 112 VAL A CA 1
ATOM 956 C C . VAL A 1 112 ? 0.476 -0.544 9.725 1.00 98.31 112 VAL A C 1
ATOM 958 O O . VAL A 1 112 ? 1.196 -0.641 10.720 1.00 98.31 112 VAL A O 1
ATOM 961 N N . ILE A 1 113 ? -0.807 -0.196 9.808 1.00 98.31 113 ILE A N 1
ATOM 962 C CA . ILE A 1 113 ? -1.503 0.099 11.068 1.00 98.31 113 ILE A CA 1
ATOM 963 C C . ILE A 1 113 ? -2.179 -1.182 11.566 1.00 98.31 113 ILE A C 1
ATOM 965 O O . ILE A 1 113 ? -3.094 -1.689 10.922 1.00 98.31 113 ILE A O 1
ATOM 969 N N . LYS A 1 114 ? -1.745 -1.698 12.716 1.00 97.50 114 LYS A N 1
ATOM 970 C CA . LYS A 1 114 ? -2.307 -2.878 13.391 1.00 97.50 114 LYS A CA 1
ATOM 971 C C . LYS A 1 114 ? -3.279 -2.398 14.469 1.00 97.50 114 LYS A C 1
ATOM 973 O O . LYS A 1 114 ? -2.860 -1.863 15.500 1.00 97.50 114 LYS A O 1
ATOM 978 N N . MET A 1 115 ? -4.574 -2.481 14.166 1.00 96.81 115 MET A N 1
ATOM 979 C CA . MET A 1 115 ? -5.618 -1.699 14.844 1.00 96.81 115 MET A CA 1
ATOM 980 C C . MET A 1 115 ? -5.839 -2.142 16.298 1.00 96.81 115 MET A C 1
ATOM 982 O O . MET A 1 115 ? -5.937 -1.304 17.194 1.00 96.81 115 MET A O 1
ATOM 986 N N . TYR A 1 116 ? -5.876 -3.452 16.550 1.00 95.12 116 TYR A N 1
ATOM 987 C CA . TYR A 1 116 ? -6.169 -4.018 17.874 1.00 95.12 116 TYR A CA 1
ATOM 988 C C . TYR A 1 116 ? -4.949 -4.029 18.802 1.00 95.12 116 TYR A C 1
ATOM 990 O O . TYR A 1 116 ? -5.065 -3.865 20.019 1.00 95.12 116 TYR A O 1
ATOM 998 N N . GLU A 1 117 ? -3.769 -4.189 18.214 1.00 95.81 117 GLU A N 1
ATOM 999 C CA . GLU A 1 117 ? -2.468 -4.154 18.868 1.00 95.81 117 GLU A CA 1
ATOM 1000 C C . GLU A 1 117 ? -2.037 -2.716 19.197 1.00 95.81 117 GLU A C 1
ATOM 1002 O O . GLU A 1 117 ? -1.235 -2.499 20.105 1.00 95.81 117 GLU A O 1
ATOM 1007 N N . GLY A 1 118 ? -2.576 -1.726 18.476 1.00 96.06 118 GLY A N 1
ATOM 1008 C CA . GLY A 1 118 ? -2.158 -0.332 18.577 1.00 96.06 118 GLY A CA 1
ATOM 1009 C C . GLY A 1 118 ? -0.721 -0.127 18.106 1.00 96.06 118 GLY A C 1
ATOM 1010 O O . GLY A 1 118 ? 0.019 0.651 18.708 1.00 96.06 118 GLY A O 1
ATOM 1011 N N . GLU A 1 119 ? -0.299 -0.829 17.054 1.00 97.06 119 GLU A N 1
ATOM 1012 C CA . GLU A 1 119 ? 1.049 -0.696 16.497 1.00 97.06 119 GLU A CA 1
ATOM 1013 C C . GLU A 1 119 ? 1.026 -0.104 15.090 1.00 97.06 119 GLU A C 1
ATOM 1015 O O . GLU A 1 119 ? 0.108 -0.338 14.311 1.00 97.06 119 GLU A O 1
ATOM 1020 N N . VAL A 1 120 ? 2.070 0.649 14.751 1.00 97.94 120 VAL A N 1
ATOM 1021 C CA . VAL A 1 120 ? 2.340 1.107 13.389 1.00 97.94 120 VAL A CA 1
ATOM 1022 C C . VAL A 1 120 ? 3.714 0.609 12.985 1.00 97.94 120 VAL A C 1
ATOM 1024 O O . VAL A 1 120 ? 4.723 0.958 13.603 1.00 97.94 120 VAL A O 1
ATOM 1027 N N . GLU A 1 121 ? 3.752 -0.210 11.943 1.00 97.31 121 GLU A N 1
ATOM 1028 C CA . GLU A 1 121 ? 4.973 -0.785 11.404 1.00 97.31 121 GLU A CA 1
ATOM 1029 C C . GLU A 1 121 ? 5.291 -0.169 10.038 1.00 97.31 121 GLU A C 1
ATOM 1031 O O . GLU A 1 121 ? 4.486 -0.226 9.112 1.00 97.31 121 GLU A O 1
ATOM 1036 N N . VAL A 1 122 ? 6.461 0.458 9.924 1.00 97.81 122 VAL A N 1
ATOM 1037 C CA . VAL A 1 122 ? 6.906 1.152 8.709 1.00 97.81 122 VAL A CA 1
ATOM 1038 C C . VAL A 1 122 ? 7.863 0.260 7.930 1.00 97.81 122 VAL A C 1
ATOM 1040 O O . VAL A 1 122 ? 8.941 -0.080 8.428 1.00 97.81 122 VAL A O 1
ATOM 1043 N N . PHE A 1 123 ? 7.486 -0.090 6.704 1.00 97.31 123 PHE A N 1
ATOM 1044 C CA . PHE A 1 123 ? 8.330 -0.800 5.749 1.00 97.31 123 PHE A CA 1
ATOM 1045 C C . PHE A 1 123 ? 8.906 0.220 4.761 1.00 97.31 123 PHE A C 1
ATOM 1047 O O . PHE A 1 123 ? 8.172 1.002 4.157 1.00 97.31 123 PHE A O 1
ATOM 1054 N N . ASP A 1 124 ? 10.228 0.220 4.616 1.00 95.88 124 ASP A N 1
ATOM 1055 C CA . ASP A 1 124 ? 10.970 1.215 3.843 1.00 95.88 124 ASP A CA 1
ATOM 1056 C C . ASP A 1 124 ? 12.168 0.545 3.164 1.00 95.88 124 ASP A C 1
ATOM 1058 O O . ASP A 1 124 ? 13.049 -0.004 3.835 1.00 95.88 124 ASP A O 1
ATOM 1062 N N . SER A 1 125 ? 12.211 0.611 1.838 1.00 90.56 125 SER A N 1
ATOM 1063 C CA . SER A 1 125 ? 13.234 0.003 0.989 1.00 90.56 125 SER A CA 1
ATOM 1064 C C . SER A 1 125 ? 14.598 0.697 1.059 1.00 90.56 125 SER A C 1
ATOM 1066 O O . SER A 1 125 ? 15.609 0.038 0.813 1.00 90.56 125 SER A O 1
ATOM 1068 N N . LEU A 1 126 ? 14.647 1.987 1.420 1.00 91.25 126 LEU A N 1
ATOM 1069 C CA . LEU A 1 126 ? 15.879 2.775 1.598 1.00 91.25 126 LEU A CA 1
ATOM 1070 C C . LEU A 1 126 ? 16.229 3.029 3.070 1.00 91.25 126 LEU A C 1
ATOM 1072 O O . LEU A 1 126 ? 17.374 3.350 3.374 1.00 91.25 126 LEU A O 1
ATOM 1076 N N . THR A 1 127 ? 15.291 2.825 3.997 1.00 91.12 127 THR A N 1
ATOM 1077 C CA . THR A 1 127 ? 15.467 3.086 5.441 1.00 91.12 127 THR A CA 1
ATOM 1078 C C . THR A 1 127 ? 15.748 4.569 5.732 1.00 91.12 127 THR A C 1
ATOM 1080 O O . THR A 1 127 ? 16.730 4.922 6.388 1.00 91.12 127 THR A O 1
ATOM 1083 N N . LYS A 1 128 ? 14.877 5.450 5.229 1.00 90.50 128 LYS A N 1
ATOM 1084 C CA . LYS A 1 128 ? 14.885 6.890 5.508 1.00 90.50 128 LYS A CA 1
ATOM 1085 C C . LYS A 1 128 ? 14.703 7.156 7.005 1.00 90.50 128 LYS A C 1
ATOM 1087 O O . LYS A 1 128 ? 14.057 6.399 7.734 1.00 90.50 128 LYS A O 1
ATOM 1092 N N . GLU A 1 129 ? 15.238 8.279 7.472 1.00 90.00 129 GLU A N 1
ATOM 1093 C CA . GLU A 1 129 ? 15.111 8.660 8.876 1.00 90.00 129 GLU A CA 1
ATOM 1094 C C . GLU A 1 129 ? 13.666 9.073 9.226 1.00 90.00 129 GLU A C 1
ATOM 1096 O O . GLU A 1 129 ? 13.063 9.845 8.474 1.00 90.00 129 GLU A O 1
ATOM 1101 N N . PRO A 1 130 ? 13.121 8.683 10.400 1.00 88.75 130 PRO A N 1
ATOM 1102 C CA . PRO A 1 130 ? 11.751 9.023 10.812 1.00 88.75 130 PRO A CA 1
ATOM 1103 C C . PRO A 1 130 ? 11.412 10.519 10.885 1.00 88.75 130 PRO A C 1
ATOM 1105 O O . PRO A 1 130 ? 10.242 10.884 10.982 1.00 88.75 130 PRO A O 1
ATOM 1108 N N . ILE A 1 131 ? 12.415 11.402 10.841 1.00 89.44 131 ILE A N 1
ATOM 1109 C CA . ILE A 1 131 ? 12.211 12.851 10.736 1.00 89.44 131 ILE A CA 1
ATOM 1110 C C . ILE A 1 131 ? 11.553 13.250 9.403 1.00 89.44 131 ILE A C 1
ATOM 1112 O O . ILE A 1 131 ? 10.774 14.200 9.382 1.00 89.44 131 ILE A O 1
ATOM 1116 N N . GLN A 1 132 ? 11.803 12.501 8.322 1.00 90.38 132 GLN A N 1
ATOM 1117 C CA . GLN A 1 132 ? 11.381 12.835 6.953 1.00 90.38 132 GLN A CA 1
ATOM 1118 C C . GLN A 1 132 ? 9.881 12.579 6.698 1.00 90.38 132 GLN A C 1
ATOM 1120 O O . GLN A 1 132 ? 9.300 13.192 5.812 1.00 90.38 132 GLN A O 1
ATOM 1125 N N . TYR A 1 133 ? 9.240 11.728 7.510 1.00 91.50 133 TYR A N 1
ATOM 1126 C CA . TYR A 1 133 ? 7.792 11.449 7.488 1.00 91.50 133 TYR A CA 1
ATOM 1127 C C . TYR A 1 133 ? 7.095 11.801 8.822 1.00 91.50 133 TYR A C 1
ATOM 1129 O O . TYR A 1 133 ? 6.022 11.289 9.162 1.00 91.50 133 TYR A O 1
ATOM 1137 N N . LYS A 1 134 ? 7.698 12.712 9.601 1.00 92.88 134 LYS A N 1
ATOM 1138 C CA . LYS A 1 134 ? 7.216 13.136 10.928 1.00 92.88 134 LYS A CA 1
ATOM 1139 C C . LYS A 1 134 ? 5.828 13.792 10.899 1.00 92.88 134 LYS A C 1
ATOM 1141 O O . LYS A 1 134 ? 5.094 13.686 11.881 1.00 92.88 134 LYS A O 1
ATOM 1146 N N . SER A 1 135 ? 5.461 14.459 9.808 1.00 91.38 135 SER A N 1
ATOM 1147 C CA . SER A 1 135 ? 4.134 15.052 9.587 1.00 91.38 135 SER A CA 1
ATOM 1148 C C . SER A 1 135 ? 3.027 13.997 9.649 1.00 91.38 135 SER A C 1
ATOM 1150 O O . SER A 1 135 ? 2.136 14.092 10.496 1.00 91.38 135 SER A O 1
ATOM 1152 N N . CYS A 1 136 ? 3.152 12.932 8.855 1.00 92.75 136 CYS A N 1
ATOM 1153 C CA . CYS A 1 136 ? 2.271 11.765 8.889 1.00 92.75 136 CYS A CA 1
ATOM 1154 C C . CYS A 1 136 ? 2.204 11.121 10.284 1.00 92.75 136 CYS A C 1
ATOM 1156 O O . CYS A 1 136 ? 1.113 10.860 10.796 1.00 92.75 136 CYS A O 1
ATOM 1158 N N . PHE A 1 137 ? 3.353 10.935 10.948 1.00 93.31 137 PHE A N 1
ATOM 1159 C CA . PHE A 1 137 ? 3.408 10.431 12.328 1.00 93.31 137 PHE A CA 1
ATOM 1160 C C . PHE A 1 137 ? 2.586 11.290 13.300 1.00 93.31 137 PHE A C 1
ATOM 1162 O O . PHE A 1 137 ? 1.819 10.757 14.104 1.00 93.31 137 PHE A O 1
ATOM 1169 N N . LEU A 1 138 ? 2.735 12.618 13.247 1.00 94.12 138 LEU A N 1
ATOM 1170 C CA . LEU A 1 138 ? 2.017 13.538 14.132 1.00 94.12 138 LEU A CA 1
ATOM 1171 C C . LEU A 1 138 ? 0.515 13.559 13.830 1.00 94.12 138 LEU A C 1
ATOM 1173 O O . LEU A 1 138 ? -0.282 13.567 14.771 1.00 94.12 138 LEU A O 1
ATOM 1177 N N . MET A 1 139 ? 0.137 13.527 12.550 1.00 94.38 139 MET A N 1
ATOM 1178 C CA . MET A 1 139 ? -1.256 13.563 12.111 1.00 94.38 139 MET A CA 1
ATOM 1179 C C . MET A 1 139 ? -1.997 12.278 12.508 1.00 94.38 139 MET A C 1
ATOM 1181 O O . MET A 1 139 ? -2.969 12.360 13.260 1.00 94.38 139 MET A O 1
ATOM 1185 N N . LEU A 1 140 ? -1.469 11.093 12.171 1.00 96.44 140 LEU A N 1
ATOM 1186 C CA . LEU A 1 140 ? -2.051 9.806 12.581 1.00 96.44 140 LEU A CA 1
ATOM 1187 C C . LEU A 1 140 ? -2.106 9.656 14.114 1.00 96.44 140 LEU A C 1
ATOM 1189 O O . LEU A 1 140 ? -3.105 9.195 14.661 1.00 96.44 140 LEU A O 1
ATOM 1193 N N . LYS A 1 141 ? -1.078 10.116 14.841 1.00 96.25 141 LYS A N 1
ATOM 1194 C CA . LYS A 1 141 ? -1.066 10.136 16.318 1.00 96.25 141 LYS A CA 1
ATOM 1195 C C . LYS A 1 141 ? -2.091 11.104 16.925 1.00 96.25 141 LYS A C 1
ATOM 1197 O O . LYS A 1 141 ? -2.487 10.910 18.076 1.00 96.25 141 LYS A O 1
ATOM 1202 N N . SER A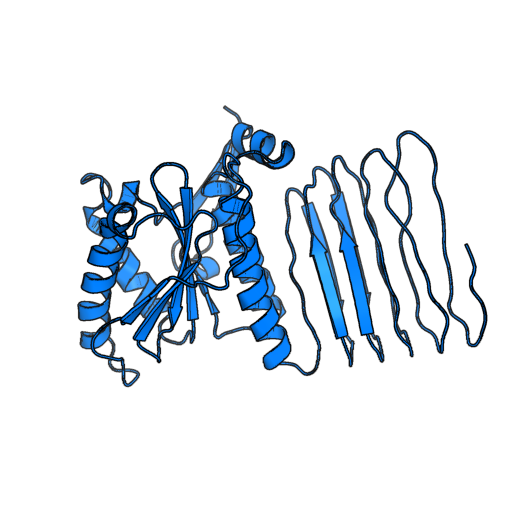 1 142 ? -2.490 12.148 16.200 1.00 95.75 142 SER A N 1
ATOM 1203 C CA . SER A 1 142 ? -3.577 13.044 16.604 1.00 95.75 142 SER A CA 1
ATOM 1204 C C . SER A 1 142 ? -4.930 12.384 16.340 1.00 95.75 142 SER A C 1
ATOM 1206 O O . SER A 1 142 ? -5.710 12.202 17.271 1.00 95.75 142 SER A O 1
ATOM 1208 N N . VAL A 1 143 ? -5.148 11.915 15.107 1.00 96.94 143 VAL A N 1
ATOM 1209 C CA . VAL A 1 143 ? -6.382 11.251 14.663 1.00 96.94 143 VAL A CA 1
ATOM 1210 C C . VAL A 1 143 ? -6.703 10.017 15.511 1.00 96.94 143 VAL A C 1
ATOM 1212 O O . VAL A 1 143 ? -7.842 9.870 15.950 1.00 96.94 143 VAL A O 1
ATOM 1215 N N . TRP A 1 144 ? -5.709 9.188 15.855 1.00 97.81 144 TRP A N 1
ATOM 1216 C CA . TRP A 1 144 ? -5.903 8.027 16.735 1.00 97.81 144 TRP A CA 1
ATOM 1217 C C . TRP A 1 144 ? -6.492 8.406 18.099 1.00 97.81 144 TRP A C 1
ATOM 1219 O O . TRP A 1 144 ? -7.401 7.741 18.581 1.00 97.81 144 TRP A O 1
ATOM 1229 N N . LYS A 1 145 ? -6.036 9.509 18.715 1.00 96.88 145 LYS A N 1
ATOM 1230 C CA . LYS A 1 145 ? -6.570 9.984 20.009 1.00 96.88 145 LYS A CA 1
ATOM 1231 C C . LYS A 1 145 ? -8.028 10.438 19.937 1.00 96.88 145 LYS A C 1
ATOM 1233 O O . LYS A 1 145 ? -8.658 10.543 20.988 1.00 96.88 145 LYS A O 1
ATOM 1238 N N . THR A 1 146 ? -8.516 10.789 18.752 1.00 97.25 146 THR A N 1
ATOM 1239 C CA . THR A 1 146 ? -9.917 11.148 18.517 1.00 97.25 146 THR A CA 1
ATOM 1240 C C . THR A 1 146 ? -10.727 9.886 18.231 1.00 97.25 146 THR A C 1
ATOM 1242 O O . THR A 1 146 ? -11.721 9.642 18.908 1.00 97.25 146 THR A O 1
ATOM 1245 N N . PHE A 1 147 ? -10.225 9.018 17.344 1.00 97.62 147 PHE A N 1
ATOM 1246 C CA . PHE A 1 147 ? -10.803 7.707 17.033 1.00 97.62 147 PHE A CA 1
ATOM 1247 C C . PHE A 1 147 ? -11.130 6.896 18.298 1.00 97.62 147 PHE A C 1
ATOM 1249 O O . PHE A 1 147 ? -12.294 6.579 18.516 1.00 97.62 147 PHE A O 1
ATOM 1256 N N . ILE A 1 148 ? -10.160 6.677 19.195 1.00 96.50 148 ILE A N 1
ATOM 1257 C CA . ILE A 1 148 ? -10.356 5.863 20.416 1.00 96.50 148 ILE A CA 1
ATOM 1258 C C . ILE A 1 148 ? -11.254 6.496 21.496 1.00 96.50 148 ILE A C 1
ATOM 1260 O O . ILE A 1 148 ? -11.504 5.873 22.525 1.00 96.50 148 ILE A O 1
ATOM 1264 N N . LYS A 1 149 ? -11.676 7.756 21.331 1.00 95.81 149 LYS A N 1
ATOM 1265 C CA . LYS A 1 149 ? -12.657 8.405 22.223 1.00 95.81 149 LYS A CA 1
ATOM 1266 C C . LYS A 1 149 ? -14.079 8.266 21.696 1.00 95.81 149 LYS A C 1
ATOM 1268 O O . LYS A 1 149 ? -15.020 8.176 22.482 1.00 95.81 149 LYS A O 1
ATOM 1273 N N . GLU A 1 150 ? -14.212 8.341 20.376 1.00 96.62 150 GLU A N 1
ATOM 1274 C CA . GLU A 1 150 ? -15.486 8.434 19.666 1.00 96.62 150 GLU A CA 1
ATOM 1275 C C . GLU A 1 150 ? -16.001 7.066 19.220 1.00 96.62 150 GLU A C 1
ATOM 1277 O O . GLU A 1 150 ? -17.211 6.854 19.192 1.00 96.62 150 GLU A O 1
ATOM 1282 N N . ASP A 1 151 ? -15.102 6.128 18.919 1.00 94.44 151 ASP A N 1
ATOM 1283 C CA . ASP A 1 151 ? -15.439 4.726 18.727 1.00 94.44 151 ASP A CA 1
ATOM 1284 C C . ASP A 1 151 ? -15.094 3.920 19.987 1.00 94.44 151 ASP A C 1
ATOM 1286 O O . ASP A 1 151 ? -13.942 3.847 20.412 1.00 94.44 151 ASP A O 1
ATOM 1290 N N . GLN A 1 152 ? -16.123 3.313 20.579 1.00 92.00 152 GLN A N 1
ATOM 1291 C CA . GLN A 1 152 ? -16.037 2.473 21.779 1.00 92.00 152 GLN A CA 1
ATOM 1292 C C . GLN A 1 152 ? -16.396 1.011 21.456 1.00 92.00 152 GLN A C 1
ATOM 1294 O O . GLN A 1 152 ? -16.859 0.275 22.324 1.00 92.00 152 GLN A O 1
ATOM 1299 N N . SER A 1 153 ? -16.240 0.588 20.192 1.00 92.19 153 SER A N 1
ATOM 1300 C CA . SER A 1 153 ? -16.631 -0.760 19.747 1.00 92.19 153 SER A CA 1
ATOM 1301 C C . SER A 1 153 ? -15.674 -1.864 20.214 1.00 92.19 153 SER A C 1
ATOM 1303 O O . SER A 1 153 ? -16.078 -3.021 20.298 1.00 92.19 153 SER A O 1
ATOM 1305 N N . HIS A 1 154 ? -14.426 -1.515 20.544 1.00 92.69 154 HIS A N 1
ATOM 1306 C CA . HIS A 1 154 ? -13.373 -2.444 20.954 1.00 92.69 154 HIS A CA 1
ATOM 1307 C C . HIS A 1 154 ? -12.454 -1.818 22.026 1.00 92.69 154 HIS A C 1
ATOM 1309 O O . HIS A 1 154 ? -12.428 -0.600 22.205 1.00 92.69 154 HIS A O 1
ATOM 1315 N N . ASP A 1 155 ? -11.653 -2.644 22.715 1.00 93.88 155 ASP A N 1
ATOM 1316 C CA . ASP A 1 155 ? -10.605 -2.201 23.656 1.00 93.88 155 ASP A CA 1
ATOM 1317 C C . ASP A 1 155 ? -9.389 -1.612 22.905 1.00 93.88 155 ASP A C 1
ATOM 1319 O O . ASP A 1 155 ? -8.328 -2.236 22.769 1.00 93.88 155 ASP A O 1
ATOM 1323 N N . TRP A 1 156 ? -9.557 -0.413 22.348 1.00 96.19 156 TRP A N 1
ATOM 1324 C CA . TRP A 1 156 ? -8.514 0.274 21.590 1.00 96.19 156 TRP A CA 1
ATOM 1325 C C . TRP A 1 156 ? -7.334 0.686 22.473 1.00 96.19 156 TRP A C 1
ATOM 1327 O O . TRP A 1 156 ? -7.490 1.308 23.525 1.00 96.19 156 TRP A O 1
ATOM 1337 N N . LYS A 1 157 ? -6.108 0.407 22.019 1.00 96.75 157 LYS A N 1
ATOM 1338 C CA . LYS A 1 157 ? -4.911 0.737 22.801 1.00 96.75 157 LYS A CA 1
ATOM 1339 C C . LYS A 1 157 ? -4.670 2.258 22.816 1.00 96.75 157 LYS A C 1
ATOM 1341 O O . LYS A 1 157 ? -4.737 2.914 21.772 1.00 96.75 157 LYS A O 1
ATOM 1346 N N . PRO A 1 158 ? -4.338 2.855 23.979 1.00 94.44 158 PRO A N 1
ATOM 1347 C CA . PRO A 1 158 ? -4.423 4.306 24.188 1.00 94.44 158 PRO A CA 1
ATOM 1348 C C . PRO A 1 158 ? -3.367 5.137 23.440 1.00 94.44 158 PRO A C 1
ATOM 1350 O O . PRO A 1 158 ? -3.403 6.370 23.471 1.00 94.44 158 PRO A O 1
ATOM 1353 N N . LYS A 1 159 ? -2.377 4.488 22.817 1.00 93.88 159 LYS A N 1
ATOM 1354 C CA . LYS A 1 159 ? -1.274 5.103 22.069 1.00 93.88 159 LYS A CA 1
ATOM 1355 C C . LYS A 1 159 ? -0.828 4.142 20.971 1.00 93.88 159 LYS A C 1
ATOM 1357 O O . LYS A 1 159 ? -0.675 2.960 21.251 1.00 93.88 159 LYS A O 1
ATOM 1362 N N . LEU A 1 160 ? -0.519 4.673 19.788 1.00 95.94 160 LEU A N 1
ATOM 1363 C CA . LEU A 1 160 ? 0.168 3.914 18.744 1.00 95.94 160 LEU A CA 1
ATOM 1364 C C . LEU A 1 160 ? 1.658 3.737 19.083 1.00 95.94 160 LEU A C 1
ATOM 1366 O O . LEU A 1 160 ? 2.353 4.725 19.350 1.00 95.94 160 LEU A O 1
ATOM 1370 N N . ILE A 1 161 ? 2.147 2.497 19.049 1.00 96.31 161 ILE A N 1
ATOM 1371 C CA . ILE A 1 161 ? 3.563 2.124 19.180 1.00 96.31 161 ILE A CA 1
ATOM 1372 C C . ILE A 1 161 ? 4.172 2.039 17.780 1.00 96.31 161 ILE A C 1
ATOM 1374 O O . ILE A 1 161 ? 3.709 1.264 16.952 1.00 96.31 161 ILE A O 1
ATOM 1378 N N . TRP A 1 162 ? 5.217 2.818 17.505 1.00 95.31 162 TRP A N 1
ATOM 1379 C CA . TRP A 1 162 ? 5.817 2.892 16.170 1.00 95.31 162 TRP A CA 1
ATOM 1380 C C . TRP A 1 162 ? 7.087 2.049 16.072 1.00 95.31 162 TRP A C 1
ATOM 1382 O O . TRP A 1 162 ? 7.961 2.123 16.940 1.00 95.31 162 TRP A O 1
ATOM 1392 N N . ARG A 1 163 ? 7.198 1.260 15.000 1.00 94.50 163 ARG A N 1
ATOM 1393 C CA . ARG A 1 163 ? 8.314 0.346 14.727 1.00 94.50 163 ARG A CA 1
ATOM 1394 C C . ARG A 1 163 ? 8.754 0.486 13.269 1.00 94.50 163 ARG A C 1
ATOM 1396 O O . ARG A 1 163 ? 7.921 0.487 12.374 1.00 94.50 163 ARG A O 1
ATOM 1403 N N . ALA A 1 164 ? 10.057 0.560 13.016 1.00 93.19 164 ALA A N 1
ATOM 1404 C CA . ALA A 1 164 ? 10.596 0.390 11.666 1.00 93.19 164 ALA A CA 1
ATOM 1405 C C . ALA A 1 164 ? 10.850 -1.103 11.416 1.00 93.19 164 ALA A C 1
ATOM 1407 O O . ALA A 1 164 ? 11.551 -1.743 12.209 1.00 93.19 164 ALA A O 1
ATOM 1408 N N . ASN A 1 165 ? 10.315 -1.659 10.329 1.00 90.88 165 ASN A N 1
ATOM 1409 C CA . ASN A 1 165 ? 10.559 -3.049 9.970 1.00 90.88 165 ASN A CA 1
ATOM 1410 C C . ASN A 1 165 ? 11.999 -3.202 9.444 1.00 90.88 165 ASN A C 1
ATOM 1412 O O . ASN A 1 165 ? 12.353 -2.758 8.350 1.00 90.88 165 ASN A O 1
ATOM 1416 N N . LYS A 1 166 ? 12.848 -3.857 10.243 1.00 85.75 166 LYS A N 1
ATOM 1417 C CA . LYS A 1 166 ? 14.264 -4.107 9.919 1.00 85.75 166 LYS A CA 1
ATOM 1418 C C . LYS A 1 166 ? 14.498 -5.336 9.026 1.00 85.75 166 LYS A C 1
ATOM 1420 O O . LYS A 1 166 ? 15.643 -5.599 8.680 1.00 85.75 166 LYS A O 1
ATOM 1425 N N . LYS A 1 167 ? 13.447 -6.095 8.695 1.00 84.81 167 LYS A N 1
ATOM 1426 C CA . LYS A 1 167 ? 13.494 -7.345 7.913 1.00 84.81 167 LYS A CA 1
ATOM 1427 C C . LYS A 1 167 ? 12.918 -7.211 6.495 1.00 84.81 167 LYS A C 1
ATOM 1429 O O . LYS A 1 167 ? 13.064 -8.139 5.708 1.00 84.81 167 LYS A O 1
ATOM 1434 N N . CYS A 1 168 ? 12.259 -6.098 6.172 1.00 82.06 168 CYS A N 1
ATOM 1435 C CA . CYS A 1 168 ? 11.711 -5.843 4.843 1.00 82.06 168 CYS A CA 1
ATOM 1436 C C . CYS A 1 168 ? 12.823 -5.815 3.783 1.00 82.06 168 CYS A C 1
ATOM 1438 O O . CYS A 1 168 ? 13.951 -5.398 4.066 1.00 82.06 168 CYS A O 1
ATOM 1440 N N . ALA A 1 169 ? 12.499 -6.257 2.564 1.00 79.00 169 ALA A N 1
ATOM 1441 C CA . ALA A 1 169 ? 13.425 -6.220 1.434 1.00 79.00 169 ALA A CA 1
ATOM 1442 C C . ALA A 1 169 ? 13.924 -4.786 1.184 1.00 79.00 169 ALA A C 1
ATOM 1444 O O . ALA A 1 169 ? 13.185 -3.824 1.401 1.00 79.00 169 ALA A O 1
ATOM 1445 N N . LYS A 1 170 ? 15.170 -4.639 0.729 1.00 84.75 170 LYS A N 1
ATOM 1446 C CA . LYS A 1 170 ? 15.819 -3.341 0.493 1.00 84.75 170 LYS A CA 1
ATOM 1447 C C . LYS A 1 170 ? 16.167 -3.192 -0.978 1.00 84.75 170 LYS A C 1
ATOM 1449 O O . LYS A 1 170 ? 16.616 -4.156 -1.592 1.00 84.75 170 LYS A O 1
ATOM 1454 N N . GLN A 1 171 ? 15.971 -1.995 -1.523 1.00 78.25 171 GLN A N 1
ATOM 1455 C CA . GLN A 1 171 ? 16.312 -1.713 -2.917 1.00 78.25 171 GLN A CA 1
ATOM 1456 C C . GLN A 1 171 ? 17.814 -1.407 -3.061 1.00 78.25 171 GLN A C 1
ATOM 1458 O O . GLN A 1 171 ? 18.425 -0.919 -2.104 1.00 78.25 171 GLN A O 1
ATOM 1463 N N . PRO A 1 172 ? 18.424 -1.631 -4.240 1.00 78.12 172 PRO A N 1
ATOM 1464 C CA . PRO A 1 172 ? 19.815 -1.255 -4.467 1.00 78.12 172 PRO A CA 1
ATOM 1465 C C . PRO A 1 172 ? 20.013 0.267 -4.302 1.00 78.12 172 PRO A C 1
ATOM 1467 O O . PRO A 1 172 ? 19.157 1.038 -4.755 1.00 78.12 172 PRO A O 1
ATOM 1470 N N . PRO A 1 173 ? 21.113 0.735 -3.679 1.00 80.69 173 PRO A N 1
ATOM 1471 C CA . PRO A 1 173 ? 21.384 2.164 -3.525 1.00 80.69 173 PRO A CA 1
ATOM 1472 C C . PRO A 1 173 ? 21.374 2.917 -4.863 1.00 80.69 173 PRO A C 1
ATOM 1474 O O . PRO A 1 173 ? 21.860 2.411 -5.869 1.00 80.69 173 PRO A O 1
ATOM 1477 N N . GLY A 1 174 ? 20.820 4.132 -4.874 1.00 79.50 174 GLY A N 1
ATOM 1478 C CA . GLY A 1 174 ? 20.735 4.977 -6.074 1.00 79.50 174 GLY A CA 1
ATOM 1479 C C . GLY A 1 174 ? 19.610 4.626 -7.059 1.00 79.50 174 GLY A C 1
ATOM 1480 O O . GLY A 1 174 ? 19.432 5.342 -8.039 1.00 79.50 174 GLY A O 1
ATOM 1481 N N . THR A 1 175 ? 18.829 3.570 -6.810 1.00 75.31 175 THR A N 1
ATOM 1482 C CA . THR A 1 175 ? 17.630 3.248 -7.608 1.00 75.31 175 THR A CA 1
ATOM 1483 C C . THR A 1 175 ? 16.399 4.043 -7.150 1.00 75.31 175 THR A C 1
ATOM 1485 O O . THR A 1 175 ? 16.339 4.497 -6.008 1.00 75.31 175 THR A O 1
ATOM 1488 N N . ASN A 1 176 ? 15.371 4.134 -8.002 1.00 78.44 176 ASN A N 1
ATOM 1489 C CA . ASN A 1 176 ? 14.090 4.797 -7.698 1.00 78.44 176 ASN A CA 1
ATOM 1490 C C . ASN A 1 176 ? 12.922 3.805 -7.486 1.00 78.44 176 ASN A C 1
ATOM 1492 O O . ASN A 1 176 ? 11.755 4.163 -7.622 1.00 78.44 176 ASN A O 1
ATOM 1496 N N . LEU A 1 177 ? 13.221 2.551 -7.127 1.00 80.75 177 LEU A N 1
ATOM 1497 C CA . LEU A 1 177 ? 12.262 1.435 -7.114 1.00 80.75 177 LEU A CA 1
ATOM 1498 C C . LEU A 1 177 ? 11.303 1.397 -5.902 1.00 80.75 177 LEU A C 1
ATOM 1500 O O . LEU A 1 177 ? 10.565 0.430 -5.730 1.00 80.75 177 LEU A O 1
ATOM 1504 N N . CYS A 1 178 ? 11.292 2.428 -5.052 1.00 85.88 178 CYS A N 1
ATOM 1505 C CA . CYS A 1 178 ? 10.544 2.445 -3.787 1.00 85.88 178 CYS A CA 1
ATOM 1506 C C . CYS A 1 178 ? 9.040 2.136 -3.931 1.00 85.88 178 CYS A C 1
ATOM 1508 O O . CYS A 1 178 ? 8.481 1.451 -3.076 1.00 85.88 178 CYS A O 1
ATOM 1510 N N . GLY A 1 179 ? 8.407 2.568 -5.030 1.00 81.25 179 GLY A N 1
ATOM 1511 C CA . GLY A 1 179 ? 7.011 2.253 -5.344 1.00 81.25 179 GLY A CA 1
ATOM 1512 C C . GLY A 1 179 ? 6.764 0.746 -5.465 1.00 81.25 179 GLY A C 1
ATOM 1513 O O . GLY A 1 179 ? 5.933 0.209 -4.735 1.00 81.25 179 GLY A O 1
ATOM 1514 N N . TYR A 1 180 ? 7.535 0.046 -6.307 1.00 78.19 180 TYR A N 1
ATOM 1515 C CA . TYR A 1 180 ? 7.440 -1.412 -6.473 1.00 78.19 180 TYR A CA 1
ATOM 1516 C C . TYR A 1 180 ? 7.688 -2.153 -5.156 1.00 78.19 180 TYR A C 1
ATOM 1518 O O . TYR A 1 180 ? 6.958 -3.083 -4.840 1.00 78.19 180 TYR A O 1
ATOM 1526 N N . TYR A 1 181 ? 8.656 -1.708 -4.344 1.00 86.00 181 TYR A N 1
ATOM 1527 C CA . TYR A 1 181 ? 8.926 -2.318 -3.035 1.00 86.00 181 TYR A CA 1
ATOM 1528 C C . TYR A 1 181 ? 7.751 -2.158 -2.063 1.00 86.00 181 TYR A C 1
ATOM 1530 O O . TYR A 1 181 ? 7.402 -3.106 -1.366 1.00 86.00 181 TYR A O 1
ATOM 1538 N N . VAL A 1 182 ? 7.101 -0.991 -2.037 1.00 92.44 182 VAL A N 1
ATOM 1539 C CA . VAL A 1 182 ? 5.878 -0.784 -1.248 1.00 92.44 182 VAL A CA 1
ATOM 1540 C C . VAL A 1 182 ? 4.739 -1.674 -1.731 1.00 92.44 182 VAL A C 1
ATOM 1542 O O . VAL A 1 182 ? 4.060 -2.284 -0.907 1.00 92.44 182 VAL A O 1
ATOM 1545 N N . CYS A 1 183 ? 4.567 -1.806 -3.043 1.00 82.56 183 CYS A N 1
ATOM 1546 C CA . CYS A 1 183 ? 3.547 -2.667 -3.628 1.00 82.56 183 CYS A CA 1
ATOM 1547 C C . CYS A 1 183 ? 3.811 -4.159 -3.336 1.00 82.56 183 CYS A C 1
ATOM 1549 O O . CYS A 1 183 ? 2.905 -4.881 -2.931 1.00 82.56 183 CYS A O 1
ATOM 1551 N N . GLU A 1 184 ? 5.067 -4.595 -3.405 1.00 81.50 184 GLU A N 1
ATOM 1552 C CA . GLU A 1 184 ? 5.526 -5.926 -2.993 1.00 81.50 184 GLU A CA 1
ATOM 1553 C C . GLU A 1 184 ? 5.235 -6.208 -1.506 1.00 81.50 184 GLU A C 1
ATOM 1555 O O . GLU A 1 184 ? 4.740 -7.281 -1.156 1.00 81.50 184 GLU A O 1
ATOM 1560 N N . TYR A 1 185 ? 5.468 -5.240 -0.608 1.00 88.50 185 TYR A N 1
ATOM 1561 C CA . TYR A 1 185 ? 5.109 -5.395 0.809 1.00 88.50 185 TYR A CA 1
ATOM 1562 C C . TYR A 1 185 ? 3.589 -5.552 1.006 1.00 88.50 185 TYR A C 1
ATOM 1564 O O . TYR A 1 185 ? 3.167 -6.369 1.826 1.00 88.50 185 TYR A O 1
ATOM 1572 N N . ILE A 1 186 ? 2.769 -4.800 0.258 1.00 88.62 186 ILE A N 1
ATOM 1573 C CA . ILE A 1 186 ? 1.301 -4.932 0.277 1.00 88.62 186 ILE A CA 1
ATOM 1574 C C . ILE A 1 186 ? 0.898 -6.339 -0.167 1.00 88.62 186 ILE A C 1
ATOM 1576 O O . ILE A 1 186 ? 0.142 -6.994 0.550 1.00 88.62 186 ILE A O 1
ATOM 1580 N N . HIS A 1 187 ? 1.412 -6.816 -1.310 1.00 82.00 187 HIS A N 1
ATOM 1581 C CA . HIS A 1 187 ? 1.149 -8.175 -1.784 1.00 82.00 187 HIS A CA 1
ATOM 1582 C C . HIS A 1 187 ? 1.475 -9.198 -0.695 1.00 82.00 187 HIS A C 1
ATOM 1584 O O . HIS A 1 187 ? 0.598 -9.996 -0.363 1.00 82.00 187 HIS A O 1
ATOM 1590 N N . ARG A 1 188 ? 2.685 -9.170 -0.121 1.00 79.25 188 ARG A N 1
ATOM 1591 C CA . ARG A 1 188 ? 3.090 -10.165 0.884 1.00 79.25 188 ARG A CA 1
ATOM 1592 C C . ARG A 1 188 ? 2.130 -10.197 2.066 1.00 79.25 188 ARG A C 1
ATOM 1594 O O . ARG A 1 188 ? 1.691 -11.274 2.439 1.00 79.25 188 ARG A O 1
ATOM 1601 N N . ILE A 1 189 ? 1.724 -9.040 2.594 1.00 85.44 189 ILE A N 1
ATOM 1602 C CA . ILE A 1 189 ? 0.777 -8.976 3.721 1.00 85.44 189 ILE A CA 1
ATOM 1603 C C . ILE A 1 189 ? -0.609 -9.524 3.330 1.00 85.44 189 ILE A C 1
ATOM 1605 O O . ILE A 1 189 ? -1.233 -10.227 4.127 1.00 85.44 189 ILE A O 1
ATOM 1609 N N . VAL A 1 190 ? -1.086 -9.245 2.111 1.00 81.12 190 VAL A N 1
ATOM 1610 C CA . VAL A 1 190 ? -2.366 -9.765 1.594 1.00 81.12 190 VAL A CA 1
ATOM 1611 C C . VAL A 1 190 ? -2.313 -11.283 1.379 1.00 81.12 190 VAL A C 1
ATOM 1613 O O . VAL A 1 190 ? -3.196 -11.998 1.852 1.00 81.12 190 VAL A O 1
ATOM 1616 N N . SER A 1 191 ? -1.271 -11.803 0.729 1.00 75.38 191 SER A N 1
ATOM 1617 C CA . SER A 1 191 ? -1.130 -13.238 0.447 1.00 75.38 191 SER A CA 1
ATOM 1618 C C . SER A 1 191 ? -0.786 -14.055 1.695 1.00 75.38 191 SER A C 1
ATOM 1620 O O . SER A 1 191 ? -1.359 -15.122 1.888 1.00 75.38 191 SER A O 1
ATOM 1622 N N . GLU A 1 192 ? 0.040 -13.545 2.616 1.00 70.56 192 GLU A N 1
ATOM 1623 C CA . GLU A 1 192 ? 0.243 -14.177 3.930 1.00 70.56 192 GLU A CA 1
ATOM 1624 C C . GLU A 1 192 ? -1.092 -14.338 4.675 1.00 70.56 192 GLU A C 1
ATOM 1626 O O . GLU A 1 192 ? -1.337 -15.386 5.268 1.00 70.56 192 GLU A O 1
ATOM 1631 N N . ARG A 1 193 ? -1.994 -13.347 4.621 1.00 69.94 193 ARG A N 1
ATOM 1632 C CA . ARG A 1 193 ? -3.338 -13.456 5.219 1.00 69.94 193 ARG A CA 1
ATOM 1633 C C . ARG A 1 193 ? -4.205 -14.486 4.507 1.00 69.94 193 ARG A C 1
ATOM 1635 O O . ARG A 1 193 ? -4.797 -15.342 5.163 1.00 69.94 193 ARG A O 1
ATOM 1642 N N . ALA A 1 194 ? -4.217 -14.451 3.181 1.00 61.97 194 ALA A N 1
ATOM 1643 C CA . ALA A 1 194 ? -4.976 -15.378 2.356 1.00 61.97 194 ALA A CA 1
ATOM 1644 C C . ALA A 1 194 ? -4.572 -16.855 2.566 1.00 61.97 194 ALA A C 1
ATOM 1646 O O . ALA A 1 194 ? -5.443 -17.727 2.579 1.00 61.97 194 ALA A O 1
ATOM 1647 N N . ASN A 1 195 ? -3.279 -17.106 2.810 1.00 55.94 195 ASN A N 1
ATOM 1648 C CA . ASN A 1 195 ? -2.699 -18.420 3.124 1.00 55.94 195 ASN A CA 1
ATOM 1649 C C . ASN A 1 195 ? -2.955 -18.876 4.575 1.00 55.94 195 ASN A C 1
ATOM 1651 O O . ASN A 1 195 ? -2.748 -20.043 4.894 1.00 55.94 195 ASN A O 1
ATOM 1655 N N . ASN A 1 196 ? -3.356 -17.967 5.472 1.00 53.00 196 ASN A N 1
ATOM 1656 C CA . ASN A 1 196 ? -3.681 -18.286 6.868 1.00 53.00 196 ASN A CA 1
ATOM 1657 C C . ASN A 1 196 ? -5.184 -18.530 7.080 1.00 53.00 196 ASN A C 1
ATOM 1659 O O . ASN A 1 196 ? -5.554 -19.354 7.913 1.00 53.00 196 ASN A O 1
ATOM 1663 N N . GLU A 1 197 ? -6.062 -17.834 6.348 1.00 48.56 197 GLU A N 1
ATOM 1664 C CA . GLU A 1 197 ? -7.520 -18.024 6.465 1.00 48.56 197 GLU A CA 1
ATOM 1665 C C . GLU A 1 197 ? -8.048 -19.186 5.594 1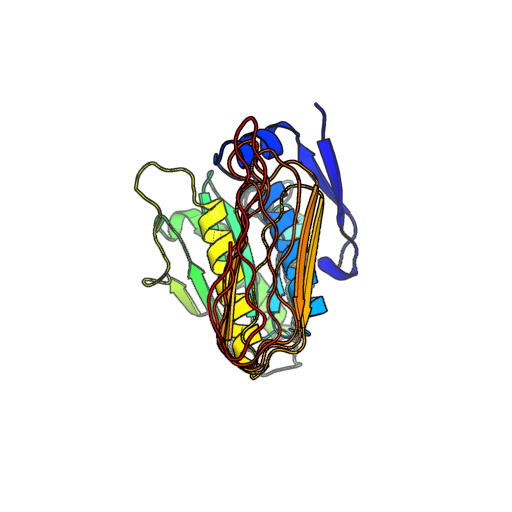.00 48.56 197 GLU A C 1
ATOM 1667 O O . GLU A 1 197 ? -9.201 -19.595 5.738 1.00 48.56 197 GLU A O 1
ATOM 1672 N N . ARG A 1 198 ? -7.211 -19.774 4.722 1.00 41.75 198 ARG A N 1
ATOM 1673 C CA . ARG A 1 198 ? -7.553 -20.938 3.888 1.00 41.75 198 ARG A CA 1
ATOM 1674 C C . ARG A 1 198 ? -6.395 -21.936 3.868 1.00 41.75 198 ARG A C 1
ATOM 1676 O O . ARG A 1 198 ? -5.252 -21.539 3.702 1.00 41.75 198 ARG A O 1
ATOM 1683 N N . ASN A 1 199 ? -6.685 -23.242 3.920 1.00 37.75 199 ASN A N 1
ATOM 1684 C CA . ASN A 1 199 ? -5.691 -24.301 3.659 1.00 37.75 199 ASN A CA 1
ATOM 1685 C C . ASN A 1 199 ? -5.472 -24.477 2.138 1.00 37.75 199 ASN A C 1
ATOM 1687 O O . ASN A 1 199 ? -5.635 -25.555 1.564 1.00 37.75 199 ASN A O 1
ATOM 1691 N N . ARG A 1 200 ? -5.214 -23.335 1.503 1.00 35.72 200 ARG A N 1
ATOM 1692 C CA . ARG A 1 200 ? -4.910 -23.059 0.106 1.00 35.72 200 ARG A CA 1
ATOM 1693 C C . ARG A 1 200 ? -3.915 -21.921 0.171 1.00 35.72 200 ARG A C 1
ATOM 1695 O O . ARG A 1 200 ? -4.231 -20.899 0.774 1.00 35.72 200 ARG A O 1
ATOM 1702 N N . GLU A 1 201 ? -2.764 -22.068 -0.456 1.00 37.00 201 GLU A N 1
ATOM 1703 C CA . GLU A 1 201 ? -1.981 -20.879 -0.767 1.00 37.00 201 GLU A CA 1
ATOM 1704 C C . GLU A 1 201 ? -2.704 -20.070 -1.868 1.00 37.00 201 GLU A C 1
ATOM 1706 O O . GLU A 1 201 ? -3.520 -20.595 -2.635 1.00 37.00 201 GLU A O 1
ATOM 1711 N N . VAL A 1 202 ? -2.503 -18.756 -1.854 1.00 34.91 202 VAL A N 1
ATOM 1712 C CA . VAL A 1 202 ? -3.298 -17.732 -2.539 1.00 34.91 202 VAL A CA 1
ATOM 1713 C C . VAL A 1 202 ? -2.398 -16.537 -2.822 1.00 34.91 202 VAL A C 1
ATOM 1715 O O . VAL A 1 202 ? -1.413 -16.287 -2.126 1.00 34.91 202 VAL A O 1
ATOM 1718 N N . VAL A 1 203 ? -2.722 -15.791 -3.876 1.00 34.91 203 VAL A N 1
ATOM 1719 C CA . VAL A 1 203 ? -1.690 -15.069 -4.594 1.00 34.91 203 VAL A CA 1
ATOM 1720 C C . VAL A 1 203 ? -2.105 -13.693 -5.121 1.00 34.91 203 VAL A C 1
ATOM 1722 O O . VAL A 1 203 ? -3.207 -13.499 -5.639 1.00 34.91 203 VAL A O 1
ATOM 1725 N N . SER A 1 204 ? -1.125 -12.791 -5.011 1.00 31.94 204 SER A N 1
ATOM 1726 C CA . SER A 1 204 ? -0.837 -11.640 -5.867 1.00 31.94 204 SER A CA 1
ATOM 1727 C C . SER A 1 204 ? -1.445 -11.643 -7.267 1.00 31.94 204 SER A C 1
ATOM 1729 O O . SER A 1 204 ? -1.268 -12.577 -8.037 1.00 31.94 204 SER A O 1
ATOM 1731 N N . VAL A 1 205 ? -1.932 -10.474 -7.665 1.00 32.81 205 VAL A N 1
ATOM 1732 C CA . VAL A 1 205 ? -1.837 -9.945 -9.028 1.00 32.81 205 VAL A CA 1
ATOM 1733 C C . VAL A 1 205 ? -1.078 -8.606 -9.012 1.00 32.81 205 VAL A C 1
ATOM 1735 O O . VAL A 1 205 ? -1.043 -7.907 -7.995 1.00 32.81 205 VAL A O 1
ATOM 1738 N N . PHE A 1 206 ? -0.451 -8.242 -10.125 1.00 28.75 206 PHE A N 1
ATOM 1739 C CA . PHE A 1 206 ? 0.029 -6.891 -10.434 1.00 28.75 206 PHE A CA 1
ATOM 1740 C C . PHE A 1 206 ? -0.403 -6.609 -11.879 1.00 28.75 206 PHE A C 1
ATOM 1742 O O . PHE A 1 206 ? -0.266 -7.504 -12.704 1.00 28.75 206 PHE A O 1
ATOM 1749 N N . VAL A 1 207 ? -0.988 -5.444 -12.183 1.00 33.38 207 VAL A N 1
ATOM 1750 C CA . VAL A 1 207 ? -1.571 -5.171 -13.513 1.00 33.38 207 VAL A CA 1
ATOM 1751 C C . VAL A 1 207 ? -1.227 -3.771 -14.006 1.00 33.38 207 VAL A C 1
ATOM 1753 O O . VAL A 1 207 ? -1.328 -2.806 -13.246 1.00 33.38 207 VAL A O 1
ATOM 1756 N N . VAL A 1 208 ? -0.914 -3.686 -15.300 1.00 34.09 208 VAL A N 1
ATOM 1757 C CA . VAL A 1 208 ? -0.830 -2.466 -16.108 1.00 34.09 208 VAL A CA 1
ATOM 1758 C C . VAL A 1 208 ? -1.461 -2.779 -17.472 1.00 34.09 208 VAL A C 1
ATOM 1760 O O . VAL A 1 208 ? -0.847 -3.471 -18.262 1.00 34.09 208 VAL A O 1
ATOM 1763 N N . GLY A 1 209 ? -2.695 -2.346 -17.739 1.00 43.28 209 GLY A N 1
ATOM 1764 C CA . GLY A 1 209 ? -3.475 -2.808 -18.907 1.00 43.28 209 GLY A CA 1
ATOM 1765 C C . GLY A 1 209 ? -4.641 -3.723 -18.516 1.00 43.28 209 GLY A C 1
ATOM 1766 O O . GLY A 1 209 ? -5.000 -3.787 -17.337 1.00 43.28 209 GLY A O 1
ATOM 1767 N N . ASP A 1 210 ? -5.241 -4.422 -19.482 1.00 45.81 210 ASP A N 1
ATOM 1768 C CA . ASP A 1 210 ? -6.433 -5.248 -19.256 1.00 45.81 210 ASP A CA 1
ATOM 1769 C C . ASP A 1 210 ? -6.041 -6.719 -18.999 1.00 45.81 210 ASP A C 1
ATOM 1771 O O . ASP A 1 210 ? -5.826 -7.512 -19.913 1.00 45.81 210 ASP A O 1
ATOM 1775 N N . MET A 1 211 ? -5.931 -7.096 -17.714 1.00 51.19 211 MET A N 1
ATOM 1776 C CA . MET A 1 211 ? -5.626 -8.473 -17.283 1.00 51.19 211 MET A CA 1
ATOM 1777 C C . MET A 1 211 ? -6.837 -9.173 -16.647 1.00 51.19 211 MET A C 1
ATOM 1779 O O . MET A 1 211 ? -7.507 -8.615 -15.773 1.00 51.19 211 MET A O 1
ATOM 1783 N N . VAL A 1 212 ? -7.059 -10.447 -16.993 1.00 47.78 212 VAL A N 1
ATOM 1784 C CA . VAL A 1 212 ? -8.081 -11.320 -16.388 1.00 47.78 212 VAL A CA 1
ATOM 1785 C C . VAL A 1 212 ? -7.451 -12.576 -15.774 1.00 47.78 212 VAL A C 1
ATOM 1787 O O . VAL A 1 212 ? -6.733 -13.316 -16.442 1.00 47.78 212 VAL A O 1
ATOM 1790 N N . MET A 1 213 ? -7.761 -12.870 -14.503 1.00 50.00 213 MET A N 1
ATOM 1791 C CA . MET A 1 213 ? -7.193 -14.027 -13.797 1.00 50.00 213 MET A CA 1
ATOM 1792 C C . MET A 1 213 ? -8.178 -14.758 -12.879 1.00 50.00 213 MET A C 1
ATOM 1794 O O . MET A 1 213 ? -8.902 -14.132 -12.099 1.00 50.00 213 MET A O 1
ATOM 1798 N N . LEU A 1 214 ? -8.128 -16.096 -12.892 1.00 45.16 214 LEU A N 1
ATOM 1799 C CA . LEU A 1 214 ? -8.880 -16.962 -11.979 1.00 45.16 214 LEU A CA 1
ATOM 1800 C C . LEU A 1 214 ? -7.996 -18.061 -11.356 1.00 45.16 214 LEU A C 1
ATOM 1802 O O . LEU A 1 214 ? -7.248 -18.729 -12.063 1.00 45.16 214 LEU A O 1
ATOM 1806 N N . VAL A 1 215 ? -8.136 -18.304 -10.046 1.00 49.47 215 VAL A N 1
ATOM 1807 C CA . VAL A 1 215 ? -7.507 -19.437 -9.336 1.00 49.47 215 VAL A CA 1
ATOM 1808 C C . VAL A 1 215 ? -8.533 -20.104 -8.422 1.00 49.47 215 VAL A C 1
ATOM 1810 O O . VAL A 1 215 ? -9.114 -19.441 -7.563 1.00 49.47 215 VAL A O 1
ATOM 1813 N N . THR A 1 216 ? -8.779 -21.409 -8.580 1.00 47.84 216 THR A N 1
ATOM 1814 C CA . THR A 1 216 ? -9.776 -22.143 -7.770 1.00 47.84 216 THR A CA 1
ATOM 1815 C C . THR A 1 216 ? -9.375 -23.596 -7.481 1.00 47.84 216 THR A C 1
ATOM 1817 O O . THR A 1 216 ? -8.459 -24.146 -8.081 1.00 47.84 216 THR A O 1
ATOM 1820 N N . GLY A 1 217 ? -10.075 -24.260 -6.555 1.00 47.81 217 GLY A N 1
ATOM 1821 C CA . GLY A 1 217 ? -10.066 -25.728 -6.446 1.00 47.81 217 GLY A CA 1
ATOM 1822 C C . GLY A 1 217 ? -8.810 -26.405 -5.870 1.00 47.81 217 GLY A C 1
ATOM 1823 O O . GLY A 1 217 ? -8.857 -27.609 -5.656 1.00 47.81 217 GLY A O 1
ATOM 1824 N N . VAL A 1 218 ? -7.729 -25.678 -5.575 1.00 47.25 218 VAL A N 1
ATOM 1825 C CA . VAL A 1 218 ? -6.466 -26.264 -5.074 1.00 47.25 218 VAL A CA 1
ATOM 1826 C C . VAL A 1 218 ? -6.597 -26.821 -3.637 1.00 47.25 218 VAL A C 1
ATOM 1828 O O . VAL A 1 218 ? -7.446 -26.351 -2.874 1.00 47.25 218 VAL A O 1
ATOM 1831 N N . THR A 1 219 ? -5.778 -27.809 -3.252 1.00 54.97 219 THR A N 1
ATOM 1832 C CA . THR A 1 219 ? -5.702 -28.378 -1.880 1.00 54.97 219 THR A CA 1
ATOM 1833 C C . THR A 1 219 ? -4.286 -28.423 -1.282 1.00 54.97 219 THR A C 1
ATOM 1835 O O . THR A 1 219 ? -4.082 -29.039 -0.236 1.00 54.97 219 THR A O 1
ATOM 1838 N N . GLY A 1 220 ? -3.304 -27.817 -1.949 1.00 49.09 220 GLY A N 1
ATOM 1839 C CA . GLY A 1 220 ? -1.942 -27.618 -1.455 1.00 49.09 220 GLY A CA 1
ATOM 1840 C C . GLY A 1 220 ? -1.436 -26.212 -1.787 1.00 49.09 220 GLY A C 1
ATOM 1841 O O . GLY A 1 220 ? -2.190 -25.241 -1.673 1.00 49.09 220 GLY A O 1
ATOM 1842 N N . GLY A 1 221 ? -0.161 -26.109 -2.167 1.00 42.84 221 GLY A N 1
ATOM 1843 C CA . GLY A 1 221 ? 0.502 -24.829 -2.420 1.00 42.84 221 GLY A CA 1
ATOM 1844 C C . GLY A 1 221 ? 0.163 -24.167 -3.760 1.00 42.84 221 GLY A C 1
ATOM 1845 O O . GLY A 1 221 ? -0.285 -24.832 -4.692 1.00 42.84 221 GLY A O 1
ATOM 1846 N N . VAL A 1 222 ? 0.380 -22.854 -3.845 1.00 41.69 222 VAL A N 1
ATOM 1847 C CA . VAL A 1 222 ? 0.086 -21.948 -4.968 1.00 41.69 222 VAL A CA 1
ATOM 1848 C C . VAL A 1 222 ? 0.911 -20.673 -4.783 1.00 41.69 222 VAL A C 1
ATOM 1850 O O . VAL A 1 222 ? 0.636 -19.871 -3.893 1.00 41.69 222 VAL A O 1
ATOM 1853 N N . MET A 1 223 ? 1.874 -20.426 -5.668 1.00 40.06 223 MET A N 1
ATOM 1854 C CA . MET A 1 223 ? 2.595 -19.152 -5.723 1.00 40.06 223 MET A CA 1
ATOM 1855 C C . MET A 1 223 ? 2.629 -18.620 -7.154 1.00 40.06 223 MET A C 1
ATOM 1857 O O . MET A 1 223 ? 3.198 -19.252 -8.039 1.00 40.06 223 MET A O 1
ATOM 1861 N N . LEU A 1 224 ? 2.038 -17.448 -7.375 1.00 45.50 224 LEU A N 1
ATOM 1862 C CA . LEU A 1 224 ? 2.129 -16.696 -8.627 1.00 45.50 224 LEU A CA 1
ATOM 1863 C C . LEU A 1 224 ? 2.743 -15.288 -8.428 1.00 45.50 224 LEU A C 1
ATOM 1865 O O . LEU A 1 224 ? 2.605 -14.683 -7.364 1.00 45.50 224 LEU A O 1
ATOM 1869 N N . VAL A 1 225 ? 3.419 -14.745 -9.441 1.00 43.00 225 VAL A N 1
ATOM 1870 C CA . VAL A 1 225 ? 4.074 -13.417 -9.384 1.00 43.00 225 VAL A CA 1
ATOM 1871 C C . VAL A 1 225 ? 3.910 -12.692 -10.724 1.00 43.00 225 VAL A C 1
ATOM 1873 O O . VAL A 1 225 ? 3.884 -13.355 -11.760 1.00 43.00 225 VAL A O 1
ATOM 1876 N N . PHE A 1 226 ? 3.790 -11.355 -10.696 1.00 49.50 226 PHE A N 1
ATOM 1877 C CA . PHE A 1 226 ? 3.485 -10.530 -11.874 1.00 49.50 226 PHE A CA 1
ATOM 1878 C C . PHE A 1 226 ? 4.357 -9.279 -12.003 1.00 49.50 226 PHE A C 1
ATOM 1880 O O . PHE A 1 226 ? 4.771 -8.716 -10.987 1.00 49.50 226 PHE A O 1
ATOM 1887 N N . GLY A 1 227 ? 4.619 -8.868 -13.249 1.00 45.19 227 GLY A N 1
ATOM 1888 C CA . GLY A 1 227 ? 5.497 -7.750 -13.624 1.00 45.19 227 GLY A CA 1
ATOM 1889 C C . GLY A 1 227 ? 4.865 -6.775 -14.627 1.00 45.19 227 GLY A C 1
ATOM 1890 O O . GLY A 1 227 ? 3.647 -6.606 -14.640 1.00 45.19 227 GLY A O 1
ATOM 1891 N N . ASP A 1 228 ? 5.702 -6.117 -15.434 1.00 45.12 228 ASP A N 1
ATOM 1892 C CA . ASP A 1 228 ? 5.281 -5.106 -16.416 1.00 45.12 228 ASP A CA 1
ATOM 1893 C C . ASP A 1 228 ? 4.456 -5.699 -17.568 1.00 45.12 228 ASP A C 1
ATOM 1895 O O . ASP A 1 228 ? 4.581 -6.881 -17.889 1.00 45.12 228 ASP A O 1
ATOM 1899 N N . PHE A 1 229 ? 3.596 -4.867 -18.161 1.00 47.06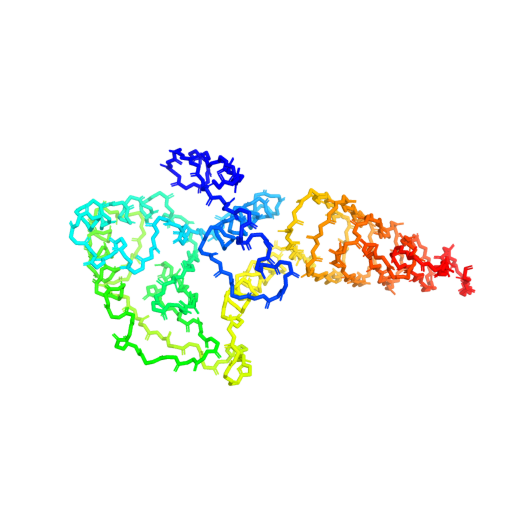 229 PHE A N 1
ATOM 1900 C CA . PHE A 1 229 ? 2.574 -5.269 -19.129 1.00 47.06 229 PHE A CA 1
ATOM 1901 C C . PHE A 1 229 ? 2.070 -4.051 -19.931 1.00 47.06 229 PHE A C 1
ATOM 1903 O O . PHE A 1 229 ? 1.844 -2.988 -19.348 1.00 47.06 229 PHE A O 1
ATOM 1910 N N . ILE A 1 230 ? 1.895 -4.201 -21.252 1.00 48.19 230 ILE A N 1
ATOM 1911 C CA . ILE A 1 230 ? 1.057 -3.354 -22.122 1.00 48.19 230 ILE A CA 1
ATOM 1912 C C . ILE A 1 230 ? 0.451 -4.239 -23.233 1.00 48.19 230 ILE A C 1
ATOM 1914 O O . ILE A 1 230 ? 1.104 -4.478 -24.247 1.00 48.19 230 ILE A O 1
ATOM 1918 N N . GLY A 1 231 ? -0.811 -4.646 -23.067 1.00 44.53 231 GLY A N 1
ATOM 1919 C CA . GLY A 1 231 ? -1.633 -5.366 -24.055 1.00 44.53 231 GLY A CA 1
ATOM 1920 C C . GLY A 1 231 ? -2.824 -6.077 -23.390 1.00 44.53 231 GLY A C 1
ATOM 1921 O O . GLY A 1 231 ? -3.456 -5.447 -22.537 1.00 44.53 231 GLY A O 1
ATOM 1922 N N . ASP A 1 232 ? -3.088 -7.355 -23.715 1.00 49.72 232 ASP A N 1
ATOM 1923 C CA . ASP A 1 232 ? -4.295 -8.119 -23.307 1.00 49.72 232 ASP A CA 1
ATOM 1924 C C . ASP A 1 232 ? -3.985 -9.504 -22.670 1.00 49.72 232 ASP A C 1
ATOM 1926 O O . ASP A 1 232 ? -3.852 -10.507 -23.367 1.00 49.72 232 ASP A O 1
ATOM 1930 N N . MET A 1 233 ? -3.970 -9.622 -21.334 1.00 53.09 233 MET A N 1
ATOM 1931 C CA . MET A 1 233 ? -3.399 -10.786 -20.622 1.00 53.09 233 MET A CA 1
ATOM 1932 C C . MET A 1 233 ? -4.434 -11.672 -19.896 1.00 53.09 233 MET A C 1
ATOM 1934 O O . MET A 1 233 ? -5.313 -11.179 -19.182 1.00 53.09 233 MET A O 1
ATOM 1938 N N . VAL A 1 234 ? -4.287 -13.008 -19.959 1.00 49.75 234 VAL A N 1
ATOM 1939 C CA . VAL A 1 234 ? -5.252 -13.973 -19.377 1.00 49.75 234 VAL A CA 1
ATOM 1940 C C . VAL A 1 234 ? -4.584 -15.162 -18.665 1.00 49.75 234 VAL A C 1
ATOM 1942 O O . VAL A 1 234 ? -3.752 -15.840 -19.248 1.00 49.75 234 VAL A O 1
ATOM 1945 N N . MET A 1 235 ? -5.009 -15.526 -17.445 1.00 54.91 235 MET A N 1
ATOM 1946 C CA . MET A 1 235 ? -4.504 -16.710 -16.704 1.00 54.91 235 MET A CA 1
ATOM 1947 C C . MET A 1 235 ? -5.603 -17.456 -15.918 1.00 54.91 235 MET A C 1
ATOM 1949 O O . MET A 1 235 ? -6.495 -16.833 -15.346 1.00 54.91 235 MET A O 1
ATOM 1953 N N . LEU A 1 236 ? -5.556 -18.800 -15.847 1.00 50.53 236 LEU A N 1
ATOM 1954 C CA . LEU A 1 236 ? -6.686 -19.583 -15.316 1.00 50.53 236 LEU A CA 1
ATOM 1955 C C . LEU A 1 236 ? -6.315 -20.958 -14.699 1.00 50.53 236 LEU A C 1
ATOM 1957 O O . LEU A 1 236 ? -6.347 -21.973 -15.389 1.00 50.53 236 LEU A O 1
ATOM 1961 N N . VAL A 1 237 ? -6.050 -20.992 -13.384 1.00 54.00 237 VAL A N 1
ATOM 1962 C CA . VAL A 1 237 ? -5.626 -22.187 -12.612 1.00 54.00 237 VAL A CA 1
ATOM 1963 C C . VAL A 1 237 ? -6.806 -22.861 -11.896 1.00 54.00 237 VAL A C 1
ATOM 1965 O O . VAL A 1 237 ? -7.514 -22.204 -11.126 1.00 54.00 237 VAL A O 1
ATOM 1968 N N . THR A 1 238 ? -7.008 -24.181 -12.041 1.00 53.00 238 THR A N 1
ATOM 1969 C CA . THR A 1 238 ? -8.072 -24.896 -11.290 1.00 53.00 238 THR A CA 1
ATOM 1970 C C . THR A 1 238 ? -7.706 -26.284 -10.732 1.00 53.00 238 THR A C 1
ATOM 1972 O O . THR A 1 238 ? -6.898 -27.021 -11.292 1.00 53.00 238 THR A O 1
ATOM 1975 N N . SER A 1 239 ? -8.378 -26.672 -9.641 1.00 55.50 239 SER A N 1
ATOM 1976 C CA . SER A 1 239 ? -8.615 -28.073 -9.225 1.00 55.50 239 SER A CA 1
ATOM 1977 C C . SER A 1 239 ? -7.388 -28.934 -8.858 1.00 55.50 239 SER A C 1
ATOM 1979 O O . SER A 1 239 ? -7.433 -30.154 -8.993 1.00 55.50 239 SER A O 1
ATOM 1981 N N . VAL A 1 240 ? -6.288 -28.338 -8.383 1.00 52.22 240 VAL A N 1
ATOM 1982 C CA . VAL A 1 240 ? -5.027 -29.066 -8.118 1.00 52.22 240 VAL A CA 1
ATOM 1983 C C . VAL A 1 240 ? -4.954 -29.739 -6.739 1.00 52.22 240 VAL A C 1
ATOM 1985 O O . VAL A 1 240 ? -5.036 -29.093 -5.697 1.00 52.22 240 VAL A O 1
ATOM 1988 N N . THR A 1 241 ? -4.659 -31.037 -6.732 1.00 57.38 241 THR A N 1
ATOM 1989 C CA . THR A 1 241 ? -4.297 -31.833 -5.551 1.00 57.38 241 THR A CA 1
ATOM 1990 C C . THR A 1 241 ? -2.770 -31.907 -5.406 1.00 57.38 241 THR A C 1
ATOM 1992 O O . THR A 1 241 ? -2.141 -32.911 -5.748 1.00 57.38 241 THR A O 1
ATOM 1995 N N . GLY A 1 242 ? -2.167 -30.816 -4.924 1.00 51.06 242 GLY A N 1
ATOM 1996 C CA . GLY A 1 242 ? -0.722 -30.681 -4.710 1.00 51.06 242 GLY A CA 1
ATOM 1997 C C . GLY A 1 242 ? -0.255 -29.223 -4.734 1.00 51.06 242 GLY A C 1
ATOM 1998 O O . GLY A 1 242 ? -1.032 -28.335 -4.391 1.00 51.06 242 GLY A O 1
ATOM 1999 N N . GLY A 1 243 ? 1.013 -28.983 -5.085 1.00 47.91 243 GLY A N 1
ATOM 2000 C CA . GLY A 1 243 ? 1.625 -27.646 -5.126 1.00 47.91 243 GLY A CA 1
ATOM 2001 C C . GLY A 1 243 ? 1.724 -27.056 -6.538 1.00 47.91 243 GLY A C 1
ATOM 2002 O O . GLY A 1 243 ? 2.069 -27.767 -7.480 1.00 47.91 243 GLY A O 1
ATOM 2003 N N . VAL A 1 244 ? 1.456 -25.757 -6.669 1.00 46.25 244 VAL A N 1
ATOM 2004 C CA . VAL A 1 244 ? 1.377 -25.003 -7.931 1.00 46.25 244 VAL A CA 1
ATOM 2005 C C . VAL A 1 244 ? 2.295 -23.774 -7.878 1.00 46.25 244 VAL A C 1
ATOM 2007 O O . VAL A 1 244 ? 2.389 -23.112 -6.847 1.00 46.25 244 VAL A O 1
ATOM 2010 N N . MET A 1 245 ? 2.960 -23.431 -8.985 1.00 43.94 245 MET A N 1
ATOM 2011 C CA . MET A 1 245 ? 3.756 -22.196 -9.102 1.00 43.94 245 MET A CA 1
ATOM 2012 C C . MET A 1 245 ? 3.749 -21.662 -10.541 1.00 43.94 245 MET A C 1
ATOM 2014 O O . MET A 1 245 ? 3.733 -22.476 -11.456 1.00 43.94 245 MET A O 1
ATOM 2018 N N . VAL A 1 246 ? 3.711 -20.337 -10.744 1.00 49.72 246 VAL A N 1
ATOM 2019 C CA . VAL A 1 246 ? 3.197 -19.664 -11.966 1.00 49.72 246 VAL A CA 1
ATOM 2020 C C . VAL A 1 246 ? 3.771 -18.231 -12.090 1.00 49.72 246 VAL A C 1
ATOM 2022 O O . VAL A 1 246 ? 3.673 -17.521 -11.108 1.00 49.72 246 VAL A O 1
ATOM 2025 N N . VAL A 1 247 ? 4.353 -17.713 -13.185 1.00 45.00 247 VAL A N 1
ATOM 2026 C CA . VAL A 1 247 ? 4.990 -16.360 -13.121 1.00 45.00 247 VAL A CA 1
ATOM 2027 C C . VAL A 1 247 ? 4.936 -15.590 -14.445 1.00 45.00 247 VAL A C 1
ATOM 2029 O O . VAL A 1 247 ? 5.634 -15.954 -15.382 1.00 45.00 247 VAL A O 1
ATOM 2032 N N . VAL A 1 248 ? 4.178 -14.486 -14.506 1.00 50.47 248 VAL A N 1
ATOM 2033 C CA . VAL A 1 248 ? 3.846 -13.808 -15.777 1.00 50.47 248 VAL A CA 1
ATOM 2034 C C . VAL A 1 248 ? 3.887 -12.280 -15.698 1.00 50.47 248 VAL A C 1
ATOM 2036 O O . VAL A 1 248 ? 3.278 -11.692 -14.814 1.00 50.47 248 VAL A O 1
ATOM 2039 N N . GLY A 1 249 ? 4.492 -11.614 -16.679 1.00 49.78 249 GLY A N 1
ATOM 2040 C CA . GLY A 1 249 ? 4.231 -10.203 -16.979 1.00 49.78 249 GLY A CA 1
ATOM 2041 C C . GLY A 1 249 ? 4.326 -9.982 -18.484 1.00 49.78 249 GLY A C 1
ATOM 2042 O O . GLY A 1 249 ? 5.321 -10.380 -19.081 1.00 49.78 249 GLY A O 1
ATOM 2043 N N . ASN A 1 250 ? 3.304 -9.369 -19.077 1.00 37.56 250 ASN A N 1
ATOM 2044 C CA . ASN A 1 250 ? 3.086 -9.311 -20.525 1.00 37.56 250 ASN A CA 1
ATOM 2045 C C . ASN A 1 250 ? 3.704 -8.051 -21.169 1.00 37.56 250 ASN A C 1
ATOM 2047 O O . ASN A 1 250 ? 3.064 -7.328 -21.920 1.00 37.56 250 ASN A O 1
ATOM 2051 N N . VAL A 1 251 ? 4.950 -7.738 -20.805 1.00 50.16 251 VAL A N 1
ATOM 2052 C CA . VAL A 1 251 ? 5.902 -6.780 -21.417 1.00 50.16 251 VAL A CA 1
ATOM 2053 C C . VAL A 1 251 ? 5.291 -5.776 -22.435 1.00 50.16 251 VAL A C 1
ATOM 2055 O O . VAL A 1 251 ? 4.696 -4.791 -22.009 1.00 50.16 251 VAL A O 1
ATOM 2058 N N . VAL A 1 252 ? 5.437 -6.017 -23.749 1.00 44.56 252 VAL A N 1
ATOM 2059 C CA . VAL A 1 252 ? 4.617 -5.520 -24.882 1.00 44.56 252 VAL A CA 1
ATOM 2060 C C . VAL A 1 252 ? 4.576 -6.700 -25.880 1.00 44.56 252 VAL A C 1
ATOM 2062 O O . VAL A 1 252 ? 5.609 -6.915 -26.498 1.00 44.56 252 VAL A O 1
ATOM 2065 N N . GLY A 1 253 ? 3.514 -7.519 -26.007 1.00 51.72 253 GLY A N 1
ATOM 2066 C CA . GLY A 1 253 ? 2.415 -7.528 -25.031 1.00 51.72 253 GLY A CA 1
ATOM 2067 C C . GLY A 1 253 ? 1.113 -8.356 -25.111 1.00 51.72 253 GLY A C 1
ATOM 2068 O O . GLY A 1 253 ? 0.201 -7.945 -24.407 1.00 51.72 253 GLY A O 1
ATOM 2069 N N . ASP A 1 254 ? 0.933 -9.446 -25.865 1.00 42.38 254 ASP A N 1
ATOM 2070 C CA . ASP A 1 254 ? -0.337 -10.233 -25.859 1.00 42.38 254 ASP A CA 1
ATOM 2071 C C . ASP A 1 254 ? -0.672 -11.033 -24.540 1.00 42.38 254 ASP A C 1
ATOM 2073 O O . ASP A 1 254 ? -1.032 -10.383 -23.559 1.00 42.38 254 ASP A O 1
ATOM 2077 N N . MET A 1 255 ? -0.679 -12.392 -24.458 1.00 49.62 255 MET A N 1
ATOM 2078 C CA . MET A 1 255 ? -1.817 -13.129 -23.822 1.00 49.62 255 MET A CA 1
ATOM 2079 C C . MET A 1 255 ? -1.687 -14.215 -22.670 1.00 49.62 255 MET A C 1
ATOM 2081 O O . MET A 1 255 ? -2.008 -13.861 -21.531 1.00 49.62 255 MET A O 1
ATOM 2085 N N . VAL A 1 256 ? -1.461 -15.545 -22.871 1.00 47.81 256 VAL A N 1
ATOM 2086 C CA . VAL A 1 256 ? -2.268 -16.637 -22.172 1.00 47.81 256 VAL A CA 1
ATOM 2087 C C . VAL A 1 256 ? -1.666 -17.728 -21.190 1.00 47.81 256 VAL A C 1
ATOM 2089 O O . VAL A 1 256 ? -0.727 -18.433 -21.513 1.00 47.81 256 VAL A O 1
ATOM 2092 N N . MET A 1 257 ? -2.460 -18.096 -20.147 1.00 51.59 257 MET A N 1
ATOM 2093 C CA . MET A 1 257 ? -2.935 -19.456 -19.670 1.00 51.59 257 MET A CA 1
ATOM 2094 C C . MET A 1 257 ? -2.128 -20.411 -18.726 1.00 51.59 257 MET A C 1
ATOM 2096 O O . MET A 1 257 ? -0.979 -20.711 -18.988 1.00 51.59 257 MET A O 1
ATOM 2100 N N . LEU A 1 258 ? -2.751 -21.048 -17.691 1.00 49.34 258 LEU A N 1
ATOM 2101 C CA . LEU A 1 258 ? -2.082 -22.097 -16.850 1.00 49.34 258 LEU A CA 1
ATOM 2102 C C . LEU A 1 258 ? -2.971 -23.096 -16.013 1.00 49.34 258 LEU A C 1
ATOM 2104 O O . LEU A 1 258 ? -3.573 -22.675 -15.037 1.00 49.34 258 LEU A O 1
ATOM 2108 N N . VAL A 1 259 ? -2.892 -24.427 -16.262 1.00 55.81 259 VAL A N 1
ATOM 2109 C CA . VAL A 1 259 ? -3.242 -25.620 -15.388 1.00 55.81 259 VAL A CA 1
ATOM 2110 C C . VAL A 1 259 ? -4.699 -25.886 -14.943 1.00 55.81 259 VAL A C 1
ATOM 2112 O O . VAL A 1 259 ? -5.359 -25.054 -14.327 1.00 55.81 259 VAL A O 1
ATOM 2115 N N . THR A 1 260 ? -5.164 -27.147 -15.086 1.00 52.19 260 THR A N 1
ATOM 2116 C CA . THR A 1 260 ? -6.474 -27.620 -14.577 1.00 52.19 260 THR A CA 1
ATOM 2117 C C . THR A 1 260 ? -6.518 -29.116 -14.156 1.00 52.19 260 THR A C 1
ATOM 2119 O O . THR A 1 260 ? -6.515 -30.003 -15.003 1.00 52.19 260 THR A O 1
ATOM 2122 N N . SER A 1 261 ? -6.722 -29.410 -12.858 1.00 53.44 261 SER A N 1
ATOM 2123 C CA . SER A 1 261 ? -7.040 -30.743 -12.253 1.00 53.44 261 SER A CA 1
ATOM 2124 C C . SER A 1 261 ? -5.899 -31.660 -11.747 1.00 53.44 261 SER A C 1
ATOM 2126 O O . SER A 1 261 ? -6.131 -32.842 -11.512 1.00 53.44 261 SER A O 1
ATOM 2128 N N . VAL A 1 262 ? -4.665 -31.164 -11.585 1.00 53.12 262 VAL A N 1
ATOM 2129 C CA . VAL A 1 262 ? -3.454 -31.978 -11.279 1.00 53.12 262 VAL A CA 1
ATOM 2130 C C . VAL A 1 262 ? -3.595 -32.880 -10.040 1.00 53.12 262 VAL A C 1
ATOM 2132 O O . VAL A 1 262 ? -4.153 -32.454 -9.033 1.00 53.12 262 VAL A O 1
ATOM 2135 N N . ILE A 1 263 ? -2.985 -34.075 -10.056 1.00 54.72 263 ILE A N 1
ATOM 2136 C CA . ILE A 1 263 ? -2.720 -34.883 -8.848 1.00 54.72 263 ILE A CA 1
ATOM 2137 C C . ILE A 1 263 ? -1.208 -35.151 -8.768 1.00 54.72 263 ILE A C 1
ATOM 2139 O O . ILE A 1 263 ? -0.688 -36.106 -9.344 1.00 54.72 263 ILE A O 1
ATOM 2143 N N . GLY A 1 264 ? -0.489 -34.247 -8.102 1.00 49.97 264 GLY A N 1
ATOM 2144 C CA . GLY A 1 264 ? 0.952 -34.020 -8.280 1.00 49.97 264 GLY A CA 1
ATOM 2145 C C . GLY A 1 264 ? 1.286 -32.529 -8.118 1.00 49.97 264 GLY A C 1
ATOM 2146 O O . GLY A 1 264 ? 0.447 -31.773 -7.636 1.00 49.97 264 GLY A O 1
ATOM 2147 N N . GLY A 1 265 ? 2.484 -32.081 -8.510 1.00 47.19 265 GLY A N 1
ATOM 2148 C CA . GLY A 1 265 ? 2.879 -30.665 -8.403 1.00 47.19 265 GLY A CA 1
ATOM 2149 C C . GLY A 1 265 ? 3.472 -30.097 -9.695 1.00 47.19 265 GLY A C 1
ATOM 2150 O O . GLY A 1 265 ? 4.482 -30.616 -10.163 1.00 47.19 265 GLY A O 1
ATOM 2151 N N . VAL A 1 266 ? 2.832 -29.059 -10.256 1.00 47.00 266 VAL A N 1
ATOM 2152 C CA . VAL A 1 266 ? 3.091 -28.436 -11.580 1.00 47.00 266 VAL A CA 1
ATOM 2153 C C . VAL A 1 266 ? 2.528 -26.998 -11.601 1.00 47.00 266 VAL A C 1
ATOM 2155 O O . VAL A 1 266 ? 1.518 -26.765 -10.944 1.00 47.00 266 VAL A O 1
ATOM 2158 N N . MET A 1 267 ? 2.972 -26.029 -12.417 1.00 44.22 267 MET A N 1
ATOM 2159 C CA . MET A 1 267 ? 4.304 -25.482 -12.779 1.00 44.22 267 MET A CA 1
ATOM 2160 C C . MET A 1 267 ? 4.110 -24.523 -13.981 1.00 44.22 267 MET A C 1
ATOM 2162 O O . MET A 1 267 ? 3.585 -24.969 -14.978 1.00 44.22 267 MET A O 1
ATOM 2166 N N . VAL A 1 268 ? 4.584 -23.272 -13.894 1.00 48.19 268 VAL A N 1
ATOM 2167 C CA . VAL A 1 268 ? 4.946 -22.293 -14.956 1.00 48.19 268 VAL A CA 1
ATOM 2168 C C . VAL A 1 268 ? 3.942 -21.972 -16.083 1.00 48.19 268 VAL A C 1
ATOM 2170 O O . VAL A 1 268 ? 3.599 -22.811 -16.897 1.00 48.19 268 VAL A O 1
ATOM 2173 N N . VAL A 1 269 ? 3.639 -20.682 -16.249 1.00 40.47 269 VAL A N 1
ATOM 2174 C CA . VAL A 1 269 ? 3.451 -20.032 -17.562 1.00 40.47 269 VAL A CA 1
ATOM 2175 C C . VAL A 1 269 ? 4.063 -18.638 -17.493 1.00 40.47 269 VAL A C 1
ATOM 2177 O O . VAL A 1 269 ? 4.299 -18.171 -16.376 1.00 40.47 269 VAL A O 1
ATOM 2180 N N . PHE A 1 270 ? 4.288 -18.028 -18.658 1.00 47.84 270 PHE A N 1
ATOM 2181 C CA . PHE A 1 270 ? 4.685 -16.643 -18.902 1.00 47.84 270 PHE A CA 1
ATOM 2182 C C . PHE A 1 270 ? 3.528 -15.941 -19.653 1.00 47.84 270 PHE A C 1
ATOM 2184 O O . PHE A 1 270 ? 2.370 -16.329 -19.519 1.00 47.84 270 PHE A O 1
ATOM 2191 N N . GLY A 1 271 ? 3.810 -14.900 -20.423 1.00 46.25 271 GLY A N 1
ATOM 2192 C CA . GLY A 1 271 ? 2.827 -14.296 -21.308 1.00 46.25 271 GLY A CA 1
ATOM 2193 C C . GLY A 1 271 ? 3.478 -13.188 -22.111 1.00 46.25 271 GLY A C 1
ATOM 2194 O O . GLY A 1 271 ? 4.341 -12.493 -21.586 1.00 46.25 271 GLY A O 1
ATOM 2195 N N . ASP A 1 272 ? 3.082 -13.116 -23.374 1.00 35.22 272 ASP A N 1
ATOM 2196 C CA . ASP A 1 272 ? 3.577 -12.291 -24.478 1.00 35.22 272 ASP A CA 1
ATOM 2197 C C . ASP A 1 272 ? 3.618 -10.817 -24.027 1.00 35.22 272 ASP A C 1
ATOM 2199 O O . ASP A 1 272 ? 2.638 -10.339 -23.475 1.00 35.22 272 ASP A O 1
ATOM 2203 N N . ILE A 1 273 ? 4.671 -10.000 -24.121 1.00 50.69 273 ILE A N 1
ATOM 2204 C CA . ILE A 1 273 ? 5.954 -10.032 -24.853 1.00 50.69 273 ILE A CA 1
ATOM 2205 C C . ILE A 1 273 ? 5.849 -9.932 -26.383 1.00 50.69 273 ILE A C 1
ATOM 2207 O O . ILE A 1 273 ? 4.800 -10.105 -26.999 1.00 50.69 273 ILE A O 1
ATOM 2211 N N . VAL A 1 274 ? 6.982 -9.502 -26.935 1.00 40.81 274 VAL A N 1
ATOM 2212 C CA . VAL A 1 274 ? 7.434 -9.511 -28.324 1.00 40.81 274 VAL A CA 1
ATOM 2213 C C . VAL A 1 274 ? 8.668 -10.466 -28.382 1.00 40.81 274 VAL A C 1
ATOM 2215 O O . VAL A 1 274 ? 9.438 -10.424 -29.342 1.00 40.81 274 VAL A O 1
ATOM 2218 N N . ASP A 1 275 ? 8.795 -11.392 -27.392 1.00 41.66 275 ASP A N 1
ATOM 2219 C CA . ASP A 1 275 ? 9.841 -12.420 -27.154 1.00 41.66 275 ASP A CA 1
ATOM 2220 C C . ASP A 1 275 ? 9.337 -13.718 -26.371 1.00 41.66 275 ASP A C 1
ATOM 2222 O O . ASP A 1 275 ? 9.088 -13.628 -25.173 1.00 41.66 275 ASP A O 1
ATOM 2226 N N . ASP A 1 276 ? 9.322 -14.920 -27.005 1.00 46.72 276 ASP A N 1
ATOM 2227 C CA . ASP A 1 276 ? 9.179 -16.361 -26.561 1.00 46.72 276 ASP A CA 1
ATOM 2228 C C . ASP A 1 276 ? 7.777 -17.052 -26.286 1.00 46.72 276 ASP A C 1
ATOM 2230 O O . ASP A 1 276 ? 7.478 -17.375 -25.140 1.00 46.72 276 ASP A O 1
ATOM 2234 N N . MET A 1 277 ? 6.938 -17.454 -27.284 1.00 50.41 277 MET A N 1
ATOM 2235 C CA . MET A 1 277 ? 5.533 -17.975 -27.102 1.00 50.41 277 MET A CA 1
ATOM 2236 C C . MET A 1 277 ? 5.346 -19.334 -26.443 1.00 50.41 277 MET A C 1
ATOM 2238 O O . MET A 1 277 ? 5.902 -20.297 -26.965 1.00 50.41 277 MET A O 1
ATOM 2242 N N . VAL A 1 278 ? 4.436 -19.420 -25.441 1.00 49.06 278 VAL A N 1
ATOM 2243 C CA . VAL A 1 278 ? 3.392 -20.465 -25.284 1.00 49.06 278 VAL A CA 1
ATOM 2244 C C . VAL A 1 278 ? 2.213 -20.169 -24.283 1.00 49.06 278 VAL A C 1
ATOM 2246 O O . VAL A 1 278 ? 1.858 -19.018 -24.110 1.00 49.06 278 VAL A O 1
ATOM 2249 N N . MET A 1 279 ? 1.501 -21.194 -23.753 1.00 50.44 279 MET A N 1
ATOM 2250 C CA . MET A 1 279 ? 0.268 -21.201 -22.914 1.00 50.44 279 MET A CA 1
ATOM 2251 C C . MET A 1 279 ? -0.028 -22.552 -22.140 1.00 50.44 279 MET A C 1
ATOM 2253 O O . MET A 1 279 ? -0.195 -23.590 -22.766 1.00 50.44 279 MET A O 1
ATOM 2257 N N . LEU A 1 280 ? -0.103 -22.649 -20.795 1.00 47.19 280 LEU A N 1
ATOM 2258 C CA . LEU A 1 280 ? 0.118 -23.937 -20.057 1.00 47.19 280 LEU A CA 1
ATOM 2259 C C . LEU A 1 280 ? -1.097 -24.681 -19.401 1.00 47.19 280 LEU A C 1
ATOM 2261 O O . LEU A 1 280 ? -2.190 -24.155 -19.216 1.00 47.19 280 LEU A O 1
ATOM 2265 N N . VAL A 1 281 ? -0.915 -25.959 -19.019 1.00 51.69 281 VAL A N 1
ATOM 2266 C CA . VAL A 1 281 ? -1.920 -27.003 -18.702 1.00 51.69 281 VAL A CA 1
ATOM 2267 C C . VAL A 1 281 ? -1.388 -28.000 -17.618 1.00 51.69 281 VAL A C 1
ATOM 2269 O O . VAL A 1 281 ? -0.211 -27.962 -17.298 1.00 51.69 281 VAL A O 1
ATOM 2272 N N . ASN A 1 282 ? -2.235 -28.854 -17.010 1.00 41.75 282 ASN A N 1
ATOM 2273 C CA . ASN A 1 282 ? -1.999 -30.231 -16.459 1.00 41.75 282 ASN A CA 1
ATOM 2274 C C . ASN A 1 282 ? -3.217 -30.600 -15.597 1.00 41.75 282 ASN A C 1
ATOM 2276 O O . ASN A 1 282 ? -3.724 -29.731 -14.889 1.00 41.75 282 ASN A O 1
ATOM 2280 N N . GLY A 1 283 ? -3.645 -31.867 -15.626 1.00 51.25 283 GLY A N 1
ATOM 2281 C CA . GLY A 1 283 ? -4.766 -32.403 -14.855 1.00 51.25 283 GLY A CA 1
ATOM 2282 C C . GLY A 1 283 ? -4.602 -33.804 -14.247 1.00 51.25 283 GLY A C 1
ATOM 2283 O O . GLY A 1 283 ? -5.616 -34.437 -13.968 1.00 51.25 283 GLY A O 1
ATOM 2284 N N . VAL A 1 284 ? -3.384 -34.363 -14.149 1.00 52.97 284 VAL A N 1
ATOM 2285 C CA . VAL A 1 284 ? -3.218 -35.832 -14.033 1.00 52.97 284 VAL A CA 1
ATOM 2286 C C . VAL A 1 284 ? -2.110 -36.260 -13.046 1.00 52.97 284 VAL A C 1
ATOM 2288 O O . VAL A 1 284 ? -1.500 -35.448 -12.351 1.00 52.97 284 VAL A O 1
ATOM 2291 N N . THR A 1 285 ? -1.971 -37.578 -12.892 1.00 54.12 285 THR A N 1
ATOM 2292 C CA . THR A 1 285 ? -1.341 -38.318 -11.793 1.00 54.12 285 THR A CA 1
ATOM 2293 C C . THR A 1 285 ? 0.165 -38.530 -11.996 1.00 54.12 285 THR A C 1
ATOM 2295 O O . THR A 1 285 ? 0.623 -39.638 -12.287 1.00 54.12 285 THR A O 1
ATOM 2298 N N . GLY A 1 286 ? 0.929 -37.450 -11.836 1.00 53.06 286 GLY A N 1
ATOM 2299 C CA . GLY A 1 286 ? 2.356 -37.368 -12.169 1.00 53.06 286 GLY A CA 1
ATOM 2300 C C . GLY A 1 286 ? 2.619 -36.555 -13.444 1.00 53.06 286 GLY A C 1
ATOM 2301 O O . GLY A 1 286 ? 1.688 -36.099 -14.105 1.00 53.06 286 GLY A O 1
ATOM 2302 N N . GLY A 1 287 ? 3.899 -36.358 -13.776 1.00 45.56 287 GLY A N 1
ATOM 2303 C CA . GLY A 1 287 ? 4.323 -35.551 -14.930 1.00 45.56 287 GLY A CA 1
ATOM 2304 C C . GLY A 1 287 ? 4.353 -34.036 -14.670 1.00 45.56 287 GLY A C 1
ATOM 2305 O O . GLY A 1 287 ? 3.753 -33.548 -13.714 1.00 45.56 287 GLY A O 1
ATOM 2306 N N . VAL A 1 288 ? 5.112 -33.311 -15.502 1.00 43.69 288 VAL A N 1
ATOM 2307 C CA . VAL A 1 288 ? 5.385 -31.861 -15.412 1.00 43.69 288 VAL A CA 1
ATOM 2308 C C . VAL A 1 288 ? 5.245 -31.203 -16.788 1.00 43.69 288 VAL A C 1
ATOM 2310 O O . VAL A 1 288 ? 5.679 -31.765 -17.788 1.00 43.69 288 VAL A O 1
ATOM 2313 N N . MET A 1 289 ? 4.612 -30.033 -16.831 1.00 39.41 289 MET A N 1
ATOM 2314 C CA . MET A 1 289 ? 4.113 -29.316 -18.014 1.00 39.41 289 MET A CA 1
ATOM 2315 C C . MET A 1 289 ? 4.704 -27.879 -17.964 1.00 39.41 289 MET A C 1
ATOM 2317 O O . MET A 1 289 ? 4.870 -27.367 -16.856 1.00 39.41 289 MET A O 1
ATOM 2321 N N . VAL A 1 290 ? 5.064 -27.251 -19.098 1.00 46.75 290 VAL A N 1
ATOM 2322 C CA . VAL A 1 290 ? 5.735 -25.915 -19.185 1.00 46.75 290 VAL A CA 1
ATOM 2323 C C . VAL A 1 290 ? 5.373 -25.150 -20.481 1.00 46.75 290 VAL A C 1
ATOM 2325 O O . VAL A 1 290 ? 5.512 -25.692 -21.559 1.00 46.75 290 VAL A O 1
ATOM 2328 N N . LEU A 1 291 ? 4.934 -23.892 -20.454 1.00 41.66 291 LEU A N 1
ATOM 2329 C CA . LEU A 1 291 ? 4.580 -23.139 -21.682 1.00 41.66 291 LEU A CA 1
ATOM 2330 C C . LEU A 1 291 ? 4.778 -21.600 -21.410 1.00 41.66 291 LEU A C 1
ATOM 2332 O O . LEU A 1 291 ? 4.922 -21.244 -20.244 1.00 41.66 291 LEU A O 1
ATOM 2336 N N . PHE A 1 292 ? 4.911 -20.703 -22.411 1.00 47.34 292 PHE A N 1
ATOM 2337 C CA . PHE A 1 292 ? 5.573 -19.361 -22.306 1.00 47.34 292 PHE A CA 1
ATOM 2338 C C . PHE A 1 292 ? 4.719 -18.113 -22.709 1.00 47.34 292 PHE A C 1
ATOM 2340 O O . PHE A 1 292 ? 3.650 -17.972 -22.130 1.00 47.34 292 PHE A O 1
ATOM 2347 N N . GLY A 1 293 ? 5.184 -17.197 -23.595 1.00 46.88 293 GLY A N 1
ATOM 2348 C CA . GLY A 1 293 ? 4.439 -16.036 -24.141 1.00 46.88 293 GLY A CA 1
ATOM 2349 C C . GLY A 1 293 ? 5.111 -15.197 -25.282 1.00 46.88 293 GLY A C 1
ATOM 2350 O O . GLY A 1 293 ? 6.268 -14.840 -25.163 1.00 46.88 293 GLY A O 1
ATOM 2351 N N . ASP A 1 294 ? 4.380 -14.917 -26.379 1.00 34.38 294 ASP A N 1
ATOM 2352 C CA . ASP A 1 294 ? 4.765 -14.656 -27.806 1.00 34.38 294 ASP A CA 1
ATOM 2353 C C . ASP A 1 294 ? 5.880 -13.651 -28.198 1.00 34.38 294 ASP A C 1
ATOM 2355 O O . ASP A 1 294 ? 6.339 -12.815 -27.426 1.00 34.38 294 ASP A O 1
ATOM 2359 N N . VAL A 1 295 ? 6.328 -13.795 -29.460 1.00 47.22 295 VAL A N 1
ATOM 2360 C CA . VAL A 1 295 ? 7.602 -13.363 -30.060 1.00 47.22 295 VAL A CA 1
ATOM 2361 C C . VAL A 1 295 ? 7.419 -12.590 -31.364 1.00 47.22 295 VAL A C 1
ATOM 2363 O O . VAL A 1 295 ? 6.602 -12.929 -32.217 1.00 47.22 295 VAL A O 1
ATOM 2366 N N . VAL A 1 296 ? 8.368 -11.704 -31.653 1.00 37.78 296 VAL A N 1
ATOM 2367 C CA . VAL A 1 296 ? 8.772 -11.385 -33.031 1.00 37.78 296 VAL A CA 1
ATOM 2368 C C . VAL A 1 296 ? 9.916 -12.344 -33.443 1.00 37.78 296 VAL A C 1
ATOM 2370 O O . VAL A 1 296 ? 11.054 -11.935 -33.671 1.00 37.78 296 VAL A O 1
ATOM 2373 N N . GLY A 1 297 ? 9.606 -13.654 -33.481 1.00 36.22 297 GLY A N 1
ATOM 2374 C CA . GLY A 1 297 ? 10.559 -14.785 -33.562 1.00 36.22 297 GLY A CA 1
ATOM 2375 C C . GLY A 1 297 ? 9.931 -16.189 -33.327 1.00 36.22 297 GLY A C 1
ATOM 2376 O O . GLY A 1 297 ? 9.023 -16.557 -34.067 1.00 36.22 297 GLY A O 1
ATOM 2377 N N . ASP A 1 298 ? 10.420 -16.981 -32.349 1.00 40.94 298 ASP A N 1
ATOM 2378 C CA . ASP A 1 298 ? 10.226 -18.452 -32.237 1.00 40.94 298 ASP A CA 1
ATOM 2379 C C . ASP A 1 298 ? 9.355 -18.974 -31.049 1.00 40.94 298 ASP A C 1
ATOM 2381 O O . ASP A 1 298 ? 9.684 -18.802 -29.878 1.00 40.94 298 ASP A O 1
ATOM 2385 N N . MET A 1 299 ? 8.291 -19.736 -31.345 1.00 49.59 299 MET A N 1
ATOM 2386 C CA . MET A 1 299 ? 7.374 -20.411 -30.387 1.00 49.59 299 MET A CA 1
ATOM 2387 C C . MET A 1 299 ? 7.889 -21.774 -29.849 1.00 49.59 299 MET A C 1
ATOM 2389 O O . MET A 1 299 ? 8.624 -22.479 -30.541 1.00 49.59 299 MET A O 1
ATOM 2393 N N . VAL A 1 300 ? 7.434 -22.206 -28.655 1.00 48.59 300 VAL A N 1
ATOM 2394 C CA . VAL A 1 300 ? 7.724 -23.532 -28.028 1.00 48.59 300 VAL A CA 1
ATOM 2395 C C . VAL A 1 300 ? 6.408 -24.309 -27.703 1.00 48.59 300 VAL A C 1
ATOM 2397 O O . VAL A 1 300 ? 5.356 -23.925 -28.195 1.00 48.59 300 VAL A O 1
ATOM 2400 N N . MET A 1 301 ? 6.415 -25.426 -26.947 1.00 50.53 301 MET A N 1
ATOM 2401 C CA . MET A 1 301 ? 5.243 -26.114 -26.328 1.00 50.53 301 MET A CA 1
ATOM 2402 C C . MET A 1 301 ? 5.707 -27.117 -25.229 1.00 50.53 301 MET A C 1
ATOM 2404 O O . MET A 1 301 ? 6.878 -27.501 -25.268 1.00 50.53 301 MET A O 1
ATOM 2408 N N . LEU A 1 302 ? 4.866 -27.520 -24.244 1.00 45.53 302 LEU A N 1
ATOM 2409 C CA . LEU A 1 302 ? 5.148 -28.617 -23.265 1.00 45.53 302 LEU A CA 1
ATOM 2410 C C . LEU A 1 302 ? 3.950 -29.212 -22.469 1.00 45.53 302 LEU A C 1
ATOM 2412 O O . LEU A 1 302 ? 3.659 -28.817 -21.336 1.00 45.53 302 LEU A O 1
ATOM 2416 N N . VAL A 1 303 ? 3.292 -30.234 -23.036 1.00 49.53 303 VAL A N 1
ATOM 2417 C CA . VAL A 1 303 ? 2.137 -30.999 -22.492 1.00 49.53 303 VAL A CA 1
ATOM 2418 C C . VAL A 1 303 ? 2.515 -32.234 -21.622 1.00 49.53 303 VAL A C 1
ATOM 2420 O O . VAL A 1 303 ? 3.302 -33.073 -22.032 1.00 49.53 303 VAL A O 1
ATOM 2423 N N . THR A 1 304 ? 1.865 -32.452 -20.464 1.00 38.28 304 THR A N 1
ATOM 2424 C CA . THR A 1 304 ? 1.777 -33.701 -19.670 1.00 38.28 304 THR A CA 1
ATOM 2425 C C . THR A 1 304 ? 0.448 -33.864 -18.919 1.00 38.28 304 THR A C 1
ATOM 2427 O O . THR A 1 304 ? 0.152 -33.186 -17.945 1.00 38.28 304 THR A O 1
ATOM 2430 N N . GLY A 1 305 ? -0.359 -34.843 -19.316 1.00 45.78 305 GLY A N 1
ATOM 2431 C CA . GLY A 1 305 ? -1.546 -35.253 -18.562 1.00 45.78 305 GLY A CA 1
ATOM 2432 C C . GLY A 1 305 ? -1.524 -36.754 -18.320 1.00 45.78 305 GLY A C 1
ATOM 2433 O O . GLY A 1 305 ? -2.361 -37.462 -18.873 1.00 45.78 305 GLY A O 1
ATOM 2434 N N . MET A 1 306 ? -0.523 -37.270 -17.596 1.00 53.00 306 MET A N 1
ATOM 2435 C CA . MET A 1 306 ? -0.220 -38.703 -17.634 1.00 53.00 306 MET A CA 1
ATOM 2436 C C . MET A 1 306 ? 0.273 -39.303 -16.313 1.00 53.00 306 MET A C 1
ATOM 2438 O O . MET A 1 306 ? 1.153 -38.769 -15.648 1.00 53.00 306 MET A O 1
ATOM 2442 N N . THR A 1 307 ? -0.160 -40.540 -16.059 1.00 52.09 307 THR A N 1
ATOM 2443 C CA . THR A 1 307 ? 0.597 -41.559 -15.308 1.00 52.09 307 THR A CA 1
ATOM 2444 C C . THR A 1 307 ? 1.844 -41.985 -16.110 1.00 52.09 307 THR A C 1
ATOM 2446 O O . THR A 1 307 ? 1.979 -43.149 -16.493 1.00 52.09 307 THR A O 1
ATOM 2449 N N . GLY A 1 308 ? 2.694 -41.027 -16.495 1.00 46.06 308 GLY A N 1
ATOM 2450 C CA . GLY A 1 308 ? 3.648 -41.181 -17.597 1.00 46.06 308 GLY A CA 1
ATOM 2451 C C . GLY A 1 308 ? 4.588 -39.985 -17.802 1.00 46.06 308 GLY A C 1
ATOM 2452 O O . GLY A 1 308 ? 4.942 -39.295 -16.851 1.00 46.06 308 GLY A O 1
ATOM 2453 N N . CYS A 1 309 ? 5.055 -39.808 -19.042 1.00 42.34 309 CYS A N 1
ATOM 2454 C CA . CYS A 1 309 ? 6.248 -39.018 -19.372 1.00 42.34 309 CYS A CA 1
ATOM 2455 C C . CYS A 1 309 ? 5.973 -37.534 -19.701 1.00 42.34 309 CYS A C 1
ATOM 2457 O O . CYS A 1 309 ? 4.835 -37.077 -19.665 1.00 42.34 309 CYS A O 1
ATOM 2459 N N . VAL A 1 310 ? 7.049 -36.814 -20.036 1.00 40.09 310 VAL A N 1
ATOM 2460 C CA . VAL A 1 310 ? 7.088 -35.421 -20.509 1.00 40.09 310 VAL A CA 1
ATOM 2461 C C . VAL A 1 310 ? 6.868 -35.344 -22.024 1.00 40.09 310 VAL A C 1
ATOM 2463 O O . VAL A 1 310 ? 7.429 -36.162 -22.751 1.00 40.09 310 VAL A O 1
ATOM 2466 N N . THR A 1 311 ? 6.121 -34.348 -22.507 1.00 42.12 311 THR A N 1
ATOM 2467 C CA . THR A 1 311 ? 6.080 -33.962 -23.932 1.00 42.12 311 THR A CA 1
ATOM 2468 C C . THR A 1 311 ? 6.190 -32.449 -24.084 1.00 42.12 311 THR A C 1
ATOM 2470 O O . THR A 1 311 ? 5.741 -31.735 -23.192 1.00 42.12 311 THR A O 1
ATOM 2473 N N . SER A 1 312 ? 6.817 -32.012 -25.187 1.00 43.66 312 SER A N 1
ATOM 2474 C CA . SER A 1 312 ? 6.852 -30.637 -25.708 1.00 43.66 312 SER A CA 1
ATOM 2475 C C . SER A 1 312 ? 5.592 -30.353 -26.539 1.00 43.66 312 SER A C 1
ATOM 2477 O O . SER A 1 312 ? 5.713 -30.469 -27.779 1.00 43.66 312 SER A O 1
#